Protein 2HS1 (pdb70)

B-factor: mean 12.68, std 9.58, range [3.21, 94.52]

InterPro domains:
  IPR000071 Immunodeficiency lentiviral matrix, N-terminal [PF00540] (2-132)
  IPR000071 Immunodeficiency lentiviral matrix, N-terminal [PR00234] (4-20)
  IPR000071 Immunodeficiency lentiviral matrix, N-terminal [PR00234] (22-40)
  IPR000071 Immunodeficiency lentiviral matrix, N-terminal [PR00234] (42-57)
  IPR000071 Immunodeficiency lentiviral matrix, N-terminal [PR00234] (70-89)
  IPR000071 Immunodeficiency lentiviral matrix, N-terminal [PR00234] (89-102)
  IPR000477 Reverse transcriptase domain [PF00078] (662-833)
  IPR000477 Reverse transcriptase domain [PS50878] (643-833)
  IPR001037 Integrase, C-terminal, retroviral [PF00552] (1384-1427)
  IPR001037 Integrase, C-terminal, retroviral [PS51027] (1382-1429)
  IPR001584 Integrase, catalytic core [PF00665] (1216-1304)
  IPR001584 Integrase, catalytic core [PS50994] (1213-1363)
  IPR001878 Zinc finger, CCHC-type [PF00098] (391-406)
  IPR001878 Zinc finger, CCHC-type [PF00098] (412-428)
  IPR001878 Zinc finger, CCHC-type [PS50158] (391-406)
  IPR001878 Zinc finger, CCHC-type [PS50158] (413-428)
  IPR001878 Zinc finger, CCHC-type [SM00343] (391-407)
  IPR001878 Zinc finger, CCHC-type [SM00343] (412-428)
  IPR001969 Aspartic peptidase, active site [PS00141] (522-533)
  IPR001995 Peptidase A2A, retrovirus, catalytic [PS50175] (520-589)

Foldseek 3Di:
DDDDPPDFQKWWKAFPNDIDIAGADAVDQAWEDADDPPQDAFDWDWDADPPGIWIWGKDFQTWMQTNNATDTTIYIHTPDPTGYDYDVGCVVRPDDDDD/DDDDVPDFQKWWKAFPRDIDIAGADAVAQAWEAEDDDDDDDWDWDWDADDPGIWIWTKDFQTWMQTNNRTFTTIYIYTPDPGGYDYPVGCVRRPDDDDD

Sequence (198 aa):
PQITLWKRPLVTTIIKKIGGGGQLKEALLLLDDTGADDDTTIIIEEMSLPGRWWKPPKMIIGGGGIIGGGGFIKVRQYDQIIIEIAGHKAIGTVLVGPTPVNIIGRNLLTQIGATLLNFPQITLWKRPLVTIKIGGGGQLKEAALLLLDDTGADDDTIIIIEEMSLPGRWKPKMIIGGGGIIGGGGFFIIKKVRQYDQIIIIEIAGHKAIGTVLVGPTPVNIIGRNLLTQIGATLNNF

GO terms:
  GO:0003964 RNA-directed DNA polymerase activity (F, IDA)
  GO:0034061 DNA polymerase activity (F, EXP)

Nearest PDB structures (foldseek):
  4he9-assembly1_B  TM=9.701E-01  e=5.086E-17  Human immunodeficiency virus type 1 (BRU ISOLATE)
  3lzu-assembly1_A  TM=9.761E-01  e=1.782E-16  Human immunodeficiency virus 1
  6opv-assembly1_A  TM=9.639E-01  e=1.882E-16  Human immunodeficiency virus 1
  2p3c-assembly1_B  TM=9.759E-01  e=4.264E-16  Human immunodeficiency virus 1
  6opx-assembly1_A  TM=9.625E-01  e=3.074E-16  Human immunodeficiency virus 1

Radius of gyration: 16.99 Å; Cα contacts (8 Å, |Δi|>4): 616; chains: 2; bounding box: 34×32×52 Å

Structure (mmCIF, N/CA/C/O backbone):
data_2HS1
#
_entry.id   2HS1
#
_cell.length_a   28.700
_cell.length_b   65.923
_cell.length_c   92.534
_cell.angle_alpha   90.00
_cell.angle_beta   90.00
_cell.angle_gamma   90.00
#
_symmetry.space_group_name_H-M   'P 21 21 21'
#
loop_
_entity.id
_entity.type
_entity.pdbx_description
1 polymer 'HIV-1 Protease'
2 non-polymer 'CHLORIDE ION'
3 non-polymer (3R,3AS,6AR)-HEXAHYDROFURO[2,3-B]FURAN-3-YL(1S,2R)-3-[[(4-AMINOPHENYL)SULFONYL](ISOBUTYL)AMINO]-1-BENZYL-2-HYDROXYPROPYLCARBAMATE
4 non-polymer 'DIMETHYL SULFOXIDE'
5 water water
#
loop_
_atom_site.group_PDB
_atom_site.id
_atom_site.type_symbol
_atom_site.label_atom_id
_atom_site.label_alt_id
_atom_site.label_comp_id
_atom_site.label_asym_id
_atom_site.label_entity_id
_atom_site.label_seq_id
_atom_site.pdbx_PDB_ins_code
_atom_site.Cartn_x
_atom_site.Cartn_y
_atom_site.Cartn_z
_atom_site.occupancy
_atom_site.B_iso_or_equiv
_atom_site.auth_seq_id
_atom_site.auth_comp_id
_atom_site.auth_asym_id
_atom_site.auth_atom_id
_atom_site.pdbx_PDB_model_num
ATOM 1 N N . PRO A 1 1 ? -6.128 -13.790 40.850 1.00 14.86 1 PRO A N 1
ATOM 2 C CA . PRO A 1 1 ? -6.581 -13.670 39.483 1.00 11.89 1 PRO A CA 1
ATOM 3 C C . PRO A 1 1 ? -5.401 -13.397 38.566 1.00 8.46 1 PRO A C 1
ATOM 4 O O . PRO A 1 1 ? -4.288 -13.129 39.034 1.00 11.54 1 PRO A O 1
ATOM 8 N N . GLN A 1 2 ? -5.666 -13.474 37.281 1.00 7.74 2 GLN A N 1
ATOM 9 C CA . GLN A 1 2 ? -4.747 -13.088 36.205 1.00 6.52 2 GLN A CA 1
ATOM 10 C C . GLN A 1 2 ? -5.483 -11.994 35.443 1.00 6.94 2 GLN A C 1
ATOM 11 O O . GLN A 1 2 ? -6.428 -12.290 34.700 1.00 10.47 2 GLN A O 1
ATOM 17 N N . ILE A 1 3 ? -5.073 -10.759 35.629 1.00 6.67 3 ILE A N 1
ATOM 18 C CA . ILE A 1 3 ? -5.809 -9.558 35.210 1.00 7.31 3 ILE A CA 1
ATOM 19 C C . ILE A 1 3 ? -5.188 -8.992 33.934 1.00 6.44 3 ILE A C 1
ATOM 20 O O . ILE A 1 3 ? -4.019 -8.583 33.970 1.00 6.79 3 ILE A O 1
ATOM 25 N N . THR A 1 4 ? -5.961 -8.964 32.836 1.00 6.37 4 THR A N 1
ATOM 26 C CA . THR A 1 4 ? -5.539 -8.267 31.644 1.00 5.67 4 THR A CA 1
ATOM 27 C C . THR A 1 4 ? -5.746 -6.759 31.813 1.00 5.10 4 THR A C 1
ATOM 28 O O . THR A 1 4 ? -6.330 -6.321 32.798 1.00 6.69 4 THR A O 1
ATOM 32 N N . LEU A 1 5 ? -5.232 -6.002 30.866 1.00 4.81 5 LEU A N 1
ATOM 33 C CA . LEU A 1 5 ? -5.063 -4.562 31.040 1.00 4.48 5 LEU A CA 1
ATOM 34 C C . LEU A 1 5 ? -5.794 -3.730 29.996 1.00 4.57 5 LEU A C 1
ATOM 35 O O . LEU A 1 5 ? -5.492 -2.562 29.770 1.00 5.25 5 LEU A O 1
ATOM 40 N N . TRP A 1 6 ? -6.855 -4.333 29.405 1.00 4.93 6 TRP A N 1
ATOM 41 C CA . TRP A 1 6 ? -7.644 -3.609 28.402 1.00 5.41 6 TRP A CA 1
ATOM 42 C C . TRP A 1 6 ? -8.435 -2.459 29.028 1.00 5.71 6 TRP A C 1
ATOM 43 O O . TRP A 1 6 ? -8.692 -1.472 28.334 1.00 9.16 6 TRP A O 1
ATOM 54 N N . LYS A 1 7 ? -8.775 -2.587 30.298 1.00 4.98 7 LYS A N 1
ATOM 55 C CA . LYS A 1 7 ? -9.377 -1.527 31.094 1.00 4.91 7 LYS A CA 1
ATOM 56 C C . LYS A 1 7 ? -8.488 -1.310 32.320 1.00 4.65 7 LYS A C 1
ATOM 57 O O . LYS A 1 7 ? -7.593 -2.112 32.623 1.00 5.11 7 LYS A O 1
ATOM 66 N N . ARG A 1 8 ? -8.741 -0.237 33.072 1.00 5.06 8 ARG A N 1
ATOM 67 C CA . ARG A 1 8 ? -7.965 0.002 34.270 1.00 4.81 8 ARG A CA 1
ATOM 68 C C . ARG A 1 8 ? -8.130 -1.150 35.244 1.00 4.46 8 ARG A C 1
ATOM 69 O O . ARG A 1 8 ? -9.259 -1.608 35.494 1.00 4.95 8 ARG A O 1
ATOM 82 N N . PRO A 1 9 ? -7.037 -1.597 35.890 1.00 4.44 9 PRO A N 1
ATOM 83 C CA . PRO A 1 9 ? -7.125 -2.710 36.869 1.00 4.63 9 PRO A CA 1
ATOM 84 C C . PRO A 1 9 ? -7.553 -2.215 38.244 1.00 4.53 9 PRO A C 1
ATOM 85 O O . PRO A 1 9 ? -6.783 -2.127 39.189 1.00 5.78 9 PRO A O 1
ATOM 89 N N . LEU A 1 10 ? -8.838 -1.876 38.328 1.00 5.36 10 LEU A N 1
ATOM 90 C CA . LEU A 1 10 ? -9.463 -1.442 39.558 1.00 5.00 10 LEU A CA 1
ATOM 91 C C . LEU A 1 10 ? -9.887 -2.657 40.379 1.00 5.49 10 LEU A C 1
ATOM 92 O O . LEU A 1 10 ? -10.393 -3.654 39.838 1.00 7.17 10 LEU A O 1
ATOM 97 N N . VAL A 1 11 ? -9.699 -2.579 41.685 1.00 5.34 11 VAL A N 1
ATOM 98 C CA . VAL A 1 11 ? -10.109 -3.639 42.583 1.00 5.86 11 VAL A CA 1
ATOM 99 C C . VAL A 1 11 ? -10.793 -3.006 43.803 1.00 5.80 11 VAL A C 1
ATOM 100 O O . VAL A 1 11 ? -10.611 -1.852 44.126 1.00 6.22 11 VAL A O 1
ATOM 104 N N A THR A 1 12 ? -11.609 -3.924 44.369 0.60 5.65 12 THR A N 1
ATOM 105 N N B THR A 1 12 ? -11.516 -3.737 44.666 0.40 5.89 12 THR A N 1
ATOM 106 C CA A THR A 1 12 ? -12.244 -3.581 45.631 0.60 5.48 12 THR A CA 1
ATOM 107 C CA B THR A 1 12 ? -12.033 -3.228 45.918 0.40 6.02 12 THR A CA 1
ATOM 108 C C A THR A 1 12 ? -11.219 -3.554 46.742 0.60 6.11 12 THR A C 1
ATOM 109 C C B THR A 1 12 ? -10.927 -2.916 46.918 0.40 6.36 12 THR A C 1
ATOM 110 O O A THR A 1 12 ? -10.419 -4.463 46.895 0.60 7.31 12 THR A O 1
ATOM 111 O O B THR A 1 12 ? -9.882 -3.574 46.995 0.40 6.68 12 THR A O 1
ATOM 118 N N A ILE A 1 13 ? -11.263 -2.499 47.531 0.60 6.54 13 ILE A N 1
ATOM 119 N N B ILE A 1 13 ? -11.156 -1.878 47.704 0.40 6.42 13 ILE A N 1
ATOM 120 C CA A ILE A 1 13 ? -10.445 -2.405 48.740 0.60 7.27 13 ILE A CA 1
ATOM 121 C CA B ILE A 1 13 ? -10.407 -1.618 48.929 0.40 6.14 13 ILE A CA 1
ATOM 122 C C A ILE A 1 13 ? -11.378 -2.112 49.890 0.60 6.70 13 ILE A C 1
ATOM 123 C C B ILE A 1 13 ? -11.377 -1.326 50.077 0.40 6.73 13 ILE A C 1
ATOM 124 O O A ILE A 1 13 ? -12.486 -1.551 49.734 0.60 7.46 13 ILE A O 1
ATOM 125 O O B ILE A 1 13 ? -12.380 -0.648 49.947 0.40 9.26 13 ILE A O 1
ATOM 134 N N A LYS A 1 14 ? -10.920 -2.479 51.094 0.60 6.70 14 LYS A N 1
ATOM 135 N N B LYS A 1 14 ? -11.042 -1.894 51.222 0.40 6.84 14 LYS A N 1
ATOM 136 C CA A LYS A 1 14 ? -11.672 -2.139 52.296 0.60 8.03 14 LYS A CA 1
ATOM 137 C CA B LYS A 1 14 ? -11.871 -1.840 52.386 0.40 8.35 14 LYS A CA 1
ATOM 138 C C A LYS A 1 14 ? -10.783 -1.567 53.374 0.60 7.68 14 LYS A C 1
ATOM 139 C C B LYS A 1 14 ? -10.830 -1.589 53.478 0.40 8.70 14 LYS A C 1
ATOM 140 O O A LYS A 1 14 ? -9.720 -2.109 53.720 0.60 8.55 14 LYS A O 1
ATOM 141 O O B LYS A 1 14 ? -9.887 -2.313 53.713 0.40 8.08 14 LYS A O 1
ATOM 152 N N . ILE A 1 15 ? -11.141 -0.419 54.009 1.00 8.65 15 ILE A N 1
ATOM 153 C CA . ILE A 1 15 ? -10.394 0.149 55.152 1.00 9.43 15 ILE A CA 1
ATOM 154 C C A ILE A 1 15 ? -11.385 0.520 56.213 0.60 10.29 15 ILE A C 1
ATOM 155 C C B ILE A 1 15 ? -11.427 0.576 56.199 0.40 11.11 15 ILE A C 1
ATOM 156 O O A ILE A 1 15 ? -12.295 1.360 56.014 0.60 11.73 15 ILE A O 1
ATOM 157 O O B ILE A 1 15 ? -12.361 1.327 55.806 0.40 10.84 15 ILE A O 1
ATOM 162 N N A GLY A 1 16 ? -11.176 -0.167 57.356 0.60 11.25 16 GLY A N 1
ATOM 163 N N B GLY A 1 16 ? -11.444 0.220 57.487 0.40 11.37 16 GLY A N 1
ATOM 164 C CA A GLY A 1 16 ? -12.197 0.057 58.369 0.60 11.77 16 GLY A CA 1
ATOM 165 C CA B GLY A 1 16 ? -12.305 0.710 58.554 0.40 13.01 16 GLY A CA 1
ATOM 166 C C A GLY A 1 16 ? -13.513 -0.418 57.802 0.60 11.28 16 GLY A C 1
ATOM 167 C C B GLY A 1 16 ? -13.806 0.781 58.319 0.40 11.17 16 GLY A C 1
ATOM 168 O O A GLY A 1 16 ? -13.616 -1.542 57.252 0.60 12.78 16 GLY A O 1
ATOM 169 O O B GLY A 1 16 ? -14.439 1.770 58.738 0.40 13.37 16 GLY A O 1
ATOM 170 N N A GLY A 1 17 ? -14.544 0.365 57.935 0.60 12.46 17 GLY A N 1
ATOM 171 N N B GLY A 1 17 ? -14.312 -0.227 57.676 0.40 10.48 17 GLY A N 1
ATOM 172 C CA A GLY A 1 17 ? -15.865 0.028 57.425 0.60 13.16 17 GLY A CA 1
ATOM 173 C CA B GLY A 1 17 ? -15.685 -0.390 57.270 0.40 13.47 17 GLY A CA 1
ATOM 174 C C A GLY A 1 17 ? -16.164 0.669 56.090 0.60 12.28 17 GLY A C 1
ATOM 175 C C B GLY A 1 17 ? -15.984 0.255 55.927 0.40 13.80 17 GLY A C 1
ATOM 176 O O A GLY A 1 17 ? -17.307 0.766 55.689 0.60 14.90 17 GLY A O 1
ATOM 177 O O B GLY A 1 17 ? -17.097 0.014 55.485 0.40 15.31 17 GLY A O 1
ATOM 178 N N A GLN A 1 18 ? -15.142 1.116 55.367 0.60 9.22 18 GLN A N 1
ATOM 179 N N B GLN A 1 18 ? -15.098 1.038 55.340 0.40 10.74 18 GLN A N 1
ATOM 180 C CA . GLN A 1 18 ? -15.356 1.762 54.115 1.00 10.10 18 GLN A CA 1
ATOM 181 C C . GLN A 1 18 ? -14.958 0.897 52.937 1.00 9.82 18 GLN A C 1
ATOM 182 O O . GLN A 1 18 ? -13.772 0.520 52.841 1.00 11.22 18 GLN A O 1
ATOM 188 N N . LEU A 1 19 ? -15.833 0.565 52.042 1.00 11.18 19 LEU A N 1
ATOM 189 C CA . LEU A 1 19 ? -15.526 -0.106 50.798 1.00 9.87 19 LEU A CA 1
ATOM 190 C C . LEU A 1 19 ? -15.328 0.911 49.727 1.00 9.90 19 LEU A C 1
ATOM 191 O O . LEU A 1 19 ? -16.108 1.800 49.545 1.00 15.80 19 LEU A O 1
ATOM 196 N N . LYS A 1 20 ? -14.180 0.863 49.057 1.00 8.83 20 LYS A N 1
ATOM 197 C CA . LYS A 1 20 ? -13.760 1.772 47.995 1.00 9.82 20 LYS A CA 1
ATOM 198 C C . LYS A 1 20 ? -13.224 0.934 46.864 1.00 7.17 20 LYS A C 1
ATOM 199 O O . LYS A 1 20 ? -13.267 -0.307 46.893 1.00 7.18 20 LYS A O 1
ATOM 209 N N . GLU A 1 21 ? -12.682 1.620 45.840 1.00 6.79 21 GLU A N 1
ATOM 210 C CA . GLU A 1 21 ? -11.957 0.899 44.810 1.00 6.65 21 GLU A CA 1
ATOM 211 C C . GLU A 1 21 ? -10.686 1.701 44.506 1.00 6.40 21 GLU A C 1
ATOM 212 O O . GLU A 1 21 ? -10.595 2.895 44.780 1.00 8.63 21 GLU A O 1
ATOM 218 N N . ALA A 1 22 ? -9.699 1.000 43.967 1.00 5.88 22 ALA A N 1
ATOM 219 C CA . ALA A 1 22 ? -8.414 1.603 43.685 1.00 5.66 22 ALA A CA 1
ATOM 220 C C . ALA A 1 22 ? -7.754 0.864 42.542 1.00 5.86 22 ALA A C 1
ATOM 221 O O . ALA A 1 22 ? -8.014 -0.316 42.283 1.00 6.72 22 ALA A O 1
ATOM 223 N N . LEU A 1 23 ? -6.843 1.575 41.894 1.00 6.31 23 LEU A N 1
ATOM 224 C CA A LEU A 1 23 ? -6.176 1.265 40.670 0.60 5.33 23 LEU A CA 1
ATOM 225 C CA B LEU A 1 23 ? -6.010 0.854 40.827 0.40 5.53 23 LEU A CA 1
ATOM 226 C C A LEU A 1 23 ? -4.885 0.569 41.080 0.60 4.82 23 LEU A C 1
ATOM 227 C C B LEU A 1 23 ? -4.845 0.021 41.329 0.40 5.47 23 LEU A C 1
ATOM 228 O O A LEU A 1 23 ? -4.044 1.176 41.787 0.60 5.36 23 LEU A O 1
ATOM 229 O O B LEU A 1 23 ? -4.018 0.457 42.179 0.40 9.44 23 LEU A O 1
ATOM 238 N N A LEU A 1 24 ? -4.702 -0.654 40.656 0.60 4.55 24 LEU A N 1
ATOM 239 N N B LEU A 1 24 ? -4.590 -1.200 40.872 0.40 5.17 24 LEU A N 1
ATOM 240 C CA A LEU A 1 24 ? -3.435 -1.334 40.866 0.60 4.76 24 LEU A CA 1
ATOM 241 C CA B LEU A 1 24 ? -3.333 -1.889 41.113 0.40 5.49 24 LEU A CA 1
ATOM 242 C C A LEU A 1 24 ? -2.412 -0.712 39.912 0.60 4.93 24 LEU A C 1
ATOM 243 C C B LEU A 1 24 ? -2.270 -1.308 40.183 0.40 5.56 24 LEU A C 1
ATOM 244 O O A LEU A 1 24 ? -2.562 -0.796 38.717 0.60 5.96 24 LEU A O 1
ATOM 245 O O B LEU A 1 24 ? -2.295 -1.624 38.995 0.40 6.06 24 LEU A O 1
ATOM 254 N N A ASP A 1 25 ? -1.395 -0.092 40.497 0.60 4.87 25 ASP A N 1
ATOM 255 N N B ASP A 1 25 ? -1.398 -0.441 40.754 0.40 6.00 25 ASP A N 1
ATOM 256 C CA A ASP A 1 25 ? -0.497 0.812 39.772 0.60 5.42 25 ASP A CA 1
ATOM 257 C CA B ASP A 1 25 ? -0.550 0.424 39.974 0.40 6.25 25 ASP A CA 1
ATOM 258 C C A ASP A 1 25 ? 0.963 0.445 39.976 0.60 5.11 25 ASP A C 1
ATOM 259 C C B ASP A 1 25 ? 0.930 0.070 40.105 0.40 6.08 25 ASP A C 1
ATOM 260 O O A ASP A 1 25 ? 1.603 0.860 40.933 0.60 4.71 25 ASP A O 1
ATOM 261 O O B ASP A 1 25 ? 1.588 0.412 41.068 0.40 6.48 25 ASP A O 1
ATOM 270 N N A THR A 1 26 ? 1.498 -0.398 39.091 0.60 5.20 26 THR A N 1
ATOM 271 N N B THR A 1 26 ? 1.450 -0.603 39.075 0.40 6.67 26 THR A N 1
ATOM 272 C CA . THR A 1 26 ? 2.871 -0.897 39.176 1.00 5.09 26 THR A CA 1
ATOM 273 C C . THR A 1 26 ? 3.831 0.271 39.015 1.00 4.87 26 THR A C 1
ATOM 274 O O . THR A 1 26 ? 5.008 0.098 39.379 1.00 5.69 26 THR A O 1
ATOM 278 N N . GLY A 1 27 ? 3.385 1.387 38.462 1.00 5.18 27 GLY A N 1
ATOM 279 C CA . GLY A 1 27 ? 4.210 2.556 38.329 1.00 5.44 27 GLY A CA 1
ATOM 280 C C . GLY A 1 27 ? 4.213 3.474 39.530 1.00 5.43 27 GLY A C 1
ATOM 281 O O . GLY A 1 27 ? 4.865 4.534 39.478 1.00 7.46 27 GLY A O 1
ATOM 282 N N . ALA A 1 28 ? 3.508 3.117 40.597 1.00 5.17 28 ALA A N 1
ATOM 283 C CA . ALA A 1 28 ? 3.463 3.908 41.816 1.00 5.39 28 ALA A CA 1
ATOM 284 C C . ALA A 1 28 ? 4.308 3.231 42.883 1.00 4.74 28 ALA A C 1
ATOM 285 O O . ALA A 1 28 ? 4.067 2.068 43.208 1.00 5.44 28 ALA A O 1
ATOM 287 N N . ASP A 1 29 ? 5.266 3.950 43.455 1.00 5.07 29 ASP A N 1
ATOM 288 C CA . ASP A 1 29 ? 6.018 3.425 44.556 1.00 5.64 29 ASP A CA 1
ATOM 289 C C . ASP A 1 29 ? 5.126 3.239 45.786 1.00 6.45 29 ASP A C 1
ATOM 290 O O . ASP A 1 29 ? 5.317 2.308 46.558 1.00 8.83 29 ASP A O 1
ATOM 295 N N A ASP A 1 30 ? 4.160 4.141 46.014 0.60 7.30 30 ASP A N 1
ATOM 296 N N B ASP A 1 30 ? 4.225 4.208 45.939 0.40 6.12 30 ASP A N 1
ATOM 297 C CA A ASP A 1 30 ? 3.443 4.173 47.257 0.60 8.91 30 ASP A CA 1
ATOM 298 C CA B ASP A 1 30 ? 3.418 4.516 47.093 0.40 5.57 30 ASP A CA 1
ATOM 299 C C A ASP A 1 30 ? 1.932 4.192 47.023 0.60 6.67 30 ASP A C 1
ATOM 300 C C B ASP A 1 30 ? 1.926 4.367 46.742 0.40 4.36 30 ASP A C 1
ATOM 301 O O A ASP A 1 30 ? 1.568 4.618 45.966 0.60 11.20 30 ASP A O 1
ATOM 302 O O B ASP A 1 30 ? 1.481 4.505 45.625 0.40 8.12 30 ASP A O 1
ATOM 311 N N A THR A 1 31 ? 1.123 3.783 47.947 0.60 8.84 31 THR A N 1
ATOM 312 N N B THR A 1 31 ? 1.173 4.059 47.764 0.40 5.76 31 THR A N 1
ATOM 313 C CA A THR A 1 31 ? -0.354 3.847 47.877 0.60 6.04 31 THR A CA 1
ATOM 314 C CA B THR A 1 31 ? -0.252 3.890 47.822 0.40 5.60 31 THR A CA 1
ATOM 315 C C A THR A 1 31 ? -0.932 5.179 48.268 0.60 5.99 31 THR A C 1
ATOM 316 C C B THR A 1 31 ? -0.810 5.219 48.299 0.40 5.73 31 THR A C 1
ATOM 317 O O A THR A 1 31 ? -0.601 5.737 49.339 0.60 6.70 31 THR A O 1
ATOM 318 O O B THR A 1 31 ? -0.323 5.705 49.333 0.40 6.24 31 THR A O 1
ATOM 325 N N A ILE A 1 32 ? -1.849 5.745 47.452 0.60 5.95 32 ILE A N 1
ATOM 326 N N B ILE A 1 32 ? -1.768 5.732 47.547 0.40 6.17 32 ILE A N 1
ATOM 327 C CA A ILE A 1 32 ? -2.463 7.040 47.742 0.60 6.46 32 ILE A CA 1
ATOM 328 C CA B ILE A 1 32 ? -2.378 7.018 47.822 0.40 5.61 32 ILE A CA 1
ATOM 329 C C A ILE A 1 32 ? -3.952 6.941 47.513 0.60 6.25 32 ILE A C 1
ATOM 330 C C B ILE A 1 32 ? -3.840 6.990 47.400 0.40 5.93 32 ILE A C 1
ATOM 331 O O A ILE A 1 32 ? -4.421 6.482 46.486 0.60 7.17 32 ILE A O 1
ATOM 332 O O B ILE A 1 32 ? -4.172 6.615 46.261 0.40 4.93 32 ILE A O 1
ATOM 341 N N A ILE A 1 33 ? -4.725 7.435 48.493 0.60 6.50 33 ILE A N 1
ATOM 342 N N B ILE A 1 33 ? -4.709 7.402 48.325 0.40 5.52 33 ILE A N 1
ATOM 343 C CA . ILE A 1 33 ? -6.156 7.492 48.220 1.00 6.58 33 ILE A CA 1
ATOM 344 C C . ILE A 1 33 ? -6.612 8.919 48.545 1.00 5.94 33 ILE A C 1
ATOM 345 O O . ILE A 1 33 ? -5.872 9.724 49.113 1.00 6.29 33 ILE A O 1
ATOM 350 N N . GLU A 1 34 ? -7.856 9.219 48.170 1.00 6.56 34 GLU A N 1
ATOM 351 C CA . GLU A 1 34 ? -8.365 10.596 48.293 1.00 6.80 34 GLU A CA 1
ATOM 352 C C . GLU A 1 34 ? -8.883 10.948 49.679 1.00 7.16 34 GLU A C 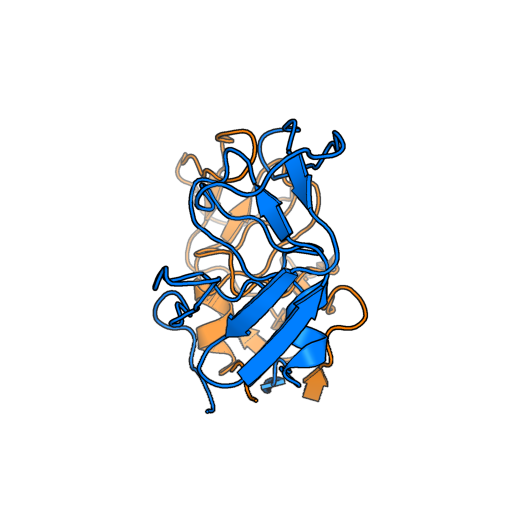1
ATOM 353 O O . GLU A 1 34 ? -8.782 12.086 50.127 1.00 7.78 34 GLU A O 1
ATOM 359 N N . GLU A 1 35 ? -9.337 9.885 50.375 1.00 9.87 35 GLU A N 1
ATOM 360 C CA . GLU A 1 35 ? -9.991 10.075 51.649 1.00 9.96 35 GLU A CA 1
ATOM 361 C C . GLU A 1 35 ? -10.024 8.763 52.427 1.00 9.44 35 GLU A C 1
ATOM 362 O O . GLU A 1 35 ? -10.092 7.679 51.860 1.00 10.94 35 GLU A O 1
ATOM 368 N N . MET A 1 36 ? -9.949 8.878 53.726 1.00 10.14 36 MET A N 1
ATOM 369 C CA . MET A 1 36 ? -10.120 7.759 54.644 1.00 11.71 36 MET A CA 1
ATOM 370 C C . MET A 1 36 ? -10.990 8.233 55.803 1.00 11.87 36 MET A C 1
ATOM 371 O O . MET A 1 36 ? -10.717 9.352 56.261 1.00 15.48 36 MET A O 1
ATOM 376 N N . SER A 1 37 ? -11.908 7.547 56.298 1.00 13.04 37 SER A N 1
ATOM 377 C CA . SER A 1 37 ? -12.811 8.007 57.351 1.00 17.71 37 SER A CA 1
ATOM 378 C C . SER A 1 37 ? -12.079 8.101 58.647 1.00 14.20 37 SER A C 1
ATOM 379 O O . SER A 1 37 ? -11.513 7.107 59.133 1.00 20.65 37 SER A O 1
ATOM 382 N N . LEU A 1 38 ? -12.177 9.239 59.290 1.00 14.21 38 LEU A N 1
ATOM 383 C CA . LEU A 1 38 ? -11.766 9.500 60.656 1.00 14.05 38 LEU A CA 1
ATOM 384 C C . LEU A 1 38 ? -10.426 8.859 60.993 1.00 14.04 38 LEU A C 1
ATOM 385 O O . LEU A 1 38 ? -10.290 8.080 61.902 1.00 18.33 38 LEU A O 1
ATOM 390 N N . PRO A 1 39 ? -9.366 9.243 60.254 1.00 13.85 39 PRO A N 1
ATOM 391 C CA . PRO A 1 39 ? -8.077 8.450 60.348 1.00 13.85 39 PRO A CA 1
ATOM 392 C C . PRO A 1 39 ? -7.144 9.085 61.346 1.00 13.47 39 PRO A C 1
ATOM 393 O O . PRO A 1 39 ? -6.085 8.501 61.496 1.00 17.01 39 PRO A O 1
ATOM 397 N N . GLY A 1 40 ? -7.400 10.130 62.075 1.00 13.73 40 GLY A N 1
ATOM 398 C CA . GLY A 1 40 ? -6.508 10.682 63.065 1.00 14.06 40 GLY A CA 1
ATOM 399 C C . GLY A 1 40 ? -5.431 11.525 62.426 1.00 14.23 40 GLY A C 1
ATOM 400 O O . GLY A 1 40 ? -5.508 12.052 61.313 1.00 14.90 40 GLY A O 1
ATOM 401 N N . ARG A 1 41 ? -4.355 11.699 63.213 1.00 22.28 41 ARG A N 1
ATOM 402 C CA . ARG A 1 41 ? -3.215 12.528 62.852 1.00 23.35 41 ARG A CA 1
ATOM 403 C C A ARG A 1 41 ? -2.287 11.896 61.767 0.67 13.26 41 ARG A C 1
ATOM 404 C C B ARG A 1 41 ? -2.497 11.668 61.813 0.33 18.85 41 ARG A C 1
ATOM 405 O O A ARG A 1 41 ? -1.994 10.681 61.903 0.67 17.12 41 ARG A O 1
ATOM 406 O O B ARG A 1 41 ? -2.887 10.586 61.412 0.33 26.29 41 ARG A O 1
ATOM 414 N N A TRP A 1 42 ? -1.828 12.668 60.883 0.67 11.24 42 TRP A N 1
ATOM 415 N N B TRP A 1 42 ? -1.368 12.079 61.386 0.33 13.65 42 TRP A N 1
ATOM 416 C CA A TRP A 1 42 ? -0.892 12.209 59.891 0.67 9.58 42 TRP A CA 1
ATOM 417 C CA B TRP A 1 42 ? -0.838 11.934 60.061 0.33 10.76 42 TRP A CA 1
ATOM 418 C C A TRP A 1 42 ? 0.472 12.800 60.124 0.67 10.05 42 TRP A C 1
ATOM 419 C C B TRP A 1 42 ? 0.378 12.842 60.011 0.33 10.15 42 TRP A C 1
ATOM 420 O O A TRP A 1 42 ? 0.623 13.724 60.937 0.67 11.29 42 TRP A O 1
ATOM 421 O O B TRP A 1 42 ? 0.393 13.920 60.624 0.33 14.47 42 TRP A O 1
ATOM 442 N N . LYS A 1 43 ? 1.377 12.383 59.311 1.00 10.73 43 LYS A N 1
ATOM 443 C CA . LYS A 1 43 ? 2.660 13.023 59.142 1.00 15.55 43 LYS A CA 1
ATOM 444 C C . LYS A 1 43 ? 2.755 13.587 57.730 1.00 12.66 43 LYS A C 1
ATOM 445 O O . LYS A 1 43 ? 2.362 12.894 56.768 1.00 11.55 43 LYS A O 1
ATOM 451 N N A PRO A 1 44 ? 3.253 14.779 57.553 0.67 15.32 44 PRO A N 1
ATOM 452 N N B PRO A 1 44 ? 3.282 14.783 57.521 0.33 15.23 44 PRO A N 1
ATOM 453 C CA A PRO A 1 44 ? 3.341 15.308 56.187 0.67 13.21 44 PRO A CA 1
ATOM 454 C CA B PRO A 1 44 ? 3.377 15.346 56.166 0.33 14.14 44 PRO A CA 1
ATOM 455 C C A PRO A 1 44 ? 4.384 14.550 55.399 0.67 11.59 44 PRO A C 1
ATOM 456 C C B PRO A 1 44 ? 4.517 14.776 55.331 0.33 13.01 44 PRO A C 1
ATOM 457 O O A PRO A 1 44 ? 5.386 14.082 55.911 0.67 12.21 44 PRO A O 1
ATOM 458 O O B PRO A 1 44 ? 5.672 14.620 55.733 0.33 14.45 44 PRO A O 1
ATOM 465 N N . LYS A 1 45 ? 4.141 14.468 54.073 1.00 10.90 45 LYS A N 1
ATOM 466 C CA . LYS A 1 45 ? 5.041 13.863 53.114 1.00 11.31 45 LYS A CA 1
ATOM 467 C C . LYS A 1 45 ? 4.835 14.565 51.776 1.00 10.23 45 LYS A C 1
ATOM 468 O O . LYS A 1 45 ? 3.744 15.032 51.479 1.00 11.76 45 LYS A O 1
ATOM 474 N N . MET A 1 46 ? 5.919 14.564 50.977 1.00 10.44 46 MET A N 1
ATOM 475 C CA . MET A 1 46 ? 5.850 15.062 49.607 1.00 9.58 46 MET A CA 1
ATOM 476 C C . MET A 1 46 ? 5.992 13.883 48.659 1.00 10.18 46 MET A C 1
ATOM 477 O O . MET A 1 46 ? 6.821 12.986 48.874 1.00 13.58 46 MET A O 1
ATOM 482 N N A ILE A 1 47 ? 5.187 13.956 47.600 0.60 8.96 47 ILE A N 1
ATOM 483 N N B ILE A 1 47 ? 5.198 13.787 47.579 0.40 9.75 47 ILE A N 1
ATOM 484 C CA A ILE A 1 47 ? 5.511 13.021 46.563 0.60 10.27 47 ILE A CA 1
ATOM 485 C CA B ILE A 1 47 ? 5.263 12.819 46.490 0.40 8.94 47 ILE A CA 1
ATOM 486 C C A ILE A 1 47 ? 5.343 13.714 45.196 0.60 8.32 47 ILE A C 1
ATOM 487 C C B ILE A 1 47 ? 5.130 13.531 45.124 0.40 8.42 47 ILE A C 1
ATOM 488 O O A ILE A 1 47 ? 4.770 14.772 45.078 0.60 12.77 47 ILE A O 1
ATOM 489 O O B ILE A 1 47 ? 4.616 14.619 45.030 0.40 9.30 47 ILE A O 1
ATOM 498 N N A GLY A 1 48 ? 5.938 13.079 44.234 0.60 8.51 48 GLY A N 1
ATOM 499 N N B GLY A 1 48 ? 5.613 12.975 44.034 0.40 8.42 48 GLY A N 1
ATOM 500 C CA A GLY A 1 48 ? 6.002 13.512 42.877 0.60 9.39 48 GLY A CA 1
ATOM 501 C CA B GLY A 1 48 ? 5.474 13.705 42.773 0.40 9.86 48 GLY A CA 1
ATOM 502 C C A GLY A 1 48 ? 4.992 12.737 42.055 0.60 9.20 48 GLY A C 1
ATOM 503 C C B GLY A 1 48 ? 5.575 12.724 41.613 0.40 8.13 48 GLY A C 1
ATOM 504 O O A GLY A 1 48 ? 4.475 11.680 42.342 0.60 21.82 48 GLY A O 1
ATOM 505 O O B GLY A 1 48 ? 5.790 11.543 41.727 0.40 7.75 48 GLY A O 1
ATOM 506 N N A GLY A 1 49 ? 4.619 13.364 40.947 0.60 9.04 49 GLY A N 1
ATOM 507 N N B GLY A 1 49 ? 5.395 13.231 40.397 0.40 8.10 49 GLY A N 1
ATOM 508 C CA A GLY A 1 49 ? 3.932 12.756 39.869 0.60 7.85 49 GLY A CA 1
ATOM 509 C CA B GLY A 1 49 ? 5.355 12.459 39.182 0.40 8.62 49 GLY A CA 1
ATOM 510 C C A GLY A 1 49 ? 4.358 13.391 38.549 0.60 8.21 49 GLY A C 1
ATOM 511 C C B GLY A 1 49 ? 5.118 13.343 38.013 0.40 7.83 49 GLY A C 1
ATOM 512 O O A GLY A 1 49 ? 5.269 14.189 38.471 0.60 9.86 49 GLY A O 1
ATOM 513 O O B GLY A 1 49 ? 5.651 14.466 37.902 0.40 9.05 49 GLY A O 1
ATOM 514 N N A ILE A 1 50 ? 3.578 13.117 37.505 0.60 8.04 50 ILE A N 1
ATOM 515 N N B ILE A 1 50 ? 4.271 12.918 37.112 0.40 7.54 50 ILE A N 1
ATOM 516 C CA A ILE A 1 50 ? 3.944 13.672 36.183 0.60 11.72 50 ILE A CA 1
ATOM 517 C CA B ILE A 1 50 ? 3.895 13.799 36.017 0.40 7.95 50 ILE A CA 1
ATOM 518 C C A ILE A 1 50 ? 3.846 15.179 36.224 0.60 9.32 50 ILE A C 1
ATOM 519 C C B ILE A 1 50 ? 3.140 15.013 36.537 0.40 7.13 50 ILE A C 1
ATOM 520 O O A ILE A 1 50 ? 4.648 15.786 35.498 0.60 15.10 50 ILE A O 1
ATOM 521 O O B ILE A 1 50 ? 2.185 14.907 37.326 0.40 9.75 50 ILE A O 1
ATOM 530 N N A GLY A 1 51 ? 2.943 15.795 36.961 0.60 8.42 51 GLY A N 1
ATOM 531 N N B GLY A 1 51 ? 3.586 16.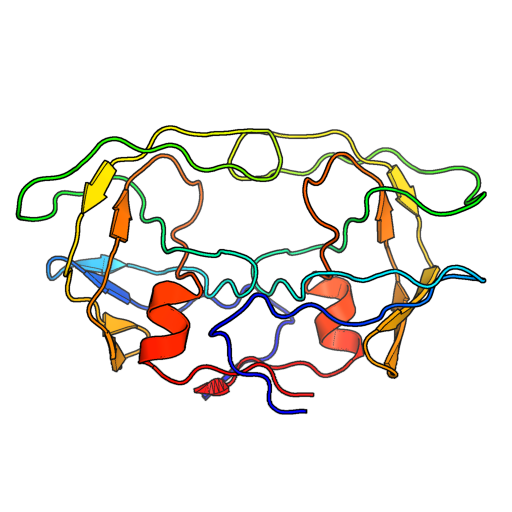169 36.100 0.40 7.37 51 GLY A N 1
ATOM 532 C CA A GLY A 1 51 ? 2.695 17.226 36.832 0.60 9.08 51 GLY A CA 1
ATOM 533 C CA B GLY A 1 51 ? 3.006 17.449 36.454 0.40 9.38 51 GLY A CA 1
ATOM 534 C C A GLY A 1 51 ? 3.414 18.095 37.790 0.60 8.57 51 GLY A C 1
ATOM 535 C C B GLY A 1 51 ? 3.593 18.134 37.654 0.40 10.63 51 GLY A C 1
ATOM 536 O O A GLY A 1 51 ? 3.309 19.323 37.765 0.60 10.46 51 GLY A O 1
ATOM 537 O O B GLY A 1 51 ? 3.432 19.345 37.795 0.40 17.12 51 GLY A O 1
ATOM 538 N N A GLY A 1 52 ? 4.168 17.522 38.700 0.60 8.96 52 GLY A N 1
ATOM 539 N N B GLY A 1 52 ? 4.264 17.416 38.554 0.40 10.54 52 GLY A N 1
ATOM 540 C CA A GLY A 1 52 ? 4.774 18.255 39.787 0.60 10.75 52 GLY A CA 1
ATOM 541 C CA B GLY A 1 52 ? 4.917 18.023 39.691 0.40 7.99 52 GLY A CA 1
ATOM 542 C C A GLY A 1 52 ? 4.566 17.485 41.084 0.60 8.07 52 GLY A C 1
ATOM 543 C C B GLY A 1 52 ? 4.714 17.279 41.008 0.40 8.21 52 GLY A C 1
ATOM 544 O O A GLY A 1 52 ? 4.303 16.300 41.060 0.60 10.29 52 GLY A O 1
ATOM 545 O O B GLY A 1 52 ? 4.614 16.059 40.959 0.40 9.37 52 GLY A O 1
ATOM 546 N N A PHE A 1 53 ? 4.686 18.186 42.192 0.60 8.13 53 PHE A N 1
ATOM 547 N N B PHE A 1 53 ? 4.685 18.028 42.104 0.40 6.99 53 PHE A N 1
ATOM 548 C CA . PHE A 1 53 ? 4.768 17.557 43.467 1.00 7.65 53 PHE A CA 1
ATOM 549 C C . PHE A 1 53 ? 3.633 18.003 44.332 1.00 8.46 53 PHE A C 1
ATOM 550 O O . PHE A 1 53 ? 3.143 19.136 44.201 1.00 10.42 53 PHE A O 1
ATOM 558 N N . ILE A 1 54 ? 3.134 17.085 45.171 1.00 8.43 54 ILE A N 1
ATOM 559 C CA . ILE A 1 54 ? 1.963 17.307 46.025 1.00 8.56 54 ILE A CA 1
ATOM 560 C C . ILE A 1 54 ? 2.327 16.946 47.457 1.00 8.13 54 ILE A C 1
ATOM 561 O O . ILE A 1 54 ? 3.078 16.050 47.743 1.00 8.52 54 ILE A O 1
ATOM 566 N N . LYS A 1 55 ? 1.665 17.702 48.348 1.00 10.08 55 LYS A N 1
ATOM 567 C CA . LYS A 1 55 ? 1.658 17.408 49.750 1.00 9.84 55 LYS A CA 1
ATOM 568 C C . LYS A 1 55 ? 0.605 16.343 50.065 1.00 9.46 55 LYS A C 1
ATOM 569 O O . LYS A 1 55 ? -0.532 16.414 49.575 1.00 11.78 55 LYS A O 1
ATOM 575 N N . VAL A 1 56 ? 1.019 15.350 50.837 1.00 8.52 56 VAL A N 1
ATOM 576 C CA . VAL A 1 56 ? 0.117 14.266 51.189 1.00 7.65 56 VAL A CA 1
ATOM 577 C C . VAL A 1 56 ? 0.213 14.014 52.707 1.00 8.08 56 VAL A C 1
ATOM 578 O O . VAL A 1 56 ? 1.089 14.536 53.391 1.00 9.69 56 VAL A O 1
ATOM 582 N N . ARG A 1 57 ? -0.734 13.224 53.170 1.00 8.16 57 ARG A N 1
ATOM 583 C CA . ARG A 1 57 ? -0.925 12.886 54.584 1.00 7.72 57 ARG A CA 1
ATOM 584 C C . ARG A 1 57 ? -0.546 11.449 54.758 1.00 7.40 57 ARG A C 1
ATOM 585 O O . ARG A 1 57 ? -1.239 10.564 54.236 1.00 7.95 57 ARG A O 1
ATOM 593 N N . GLN A 1 58 ? 0.523 11.170 55.498 1.00 7.81 58 GLN A N 1
ATOM 594 C CA . GLN A 1 58 ? 0.993 9.813 55.689 1.00 7.93 58 GLN A CA 1
ATOM 595 C C . GLN A 1 58 ? 0.430 9.145 56.937 1.00 7.77 58 GLN A C 1
ATOM 596 O O . GLN A 1 58 ? 0.568 9.695 58.018 1.00 8.42 58 GLN A O 1
ATOM 602 N N . TYR A 1 59 ? -0.182 7.990 56.741 1.00 7.96 59 TYR A N 1
ATOM 603 C CA . TYR A 1 59 ? -0.701 7.135 57.819 1.00 8.48 59 TYR A CA 1
ATOM 604 C C . TYR A 1 59 ? 0.004 5.800 57.756 1.00 8.54 59 TYR A C 1
ATOM 605 O O . TYR A 1 59 ? 0.026 5.137 56.701 1.00 10.82 59 TYR A O 1
ATOM 614 N N . ASP A 1 60 ? 0.526 5.311 58.851 1.00 9.26 60 ASP A N 1
ATOM 615 C CA . ASP A 1 60 ? 1.223 4.052 58.918 1.00 9.14 60 ASP A CA 1
ATOM 616 C C . ASP A 1 60 ? 0.286 2.983 59.573 1.00 8.12 60 ASP A C 1
ATOM 617 O O . ASP A 1 60 ? -0.675 3.297 60.268 1.00 9.03 60 ASP A O 1
ATOM 622 N N . GLN A 1 61 ? 0.656 1.750 59.324 1.00 8.01 61 GLN A N 1
ATOM 623 C CA . GLN A 1 61 ? 0.010 0.591 59.936 1.00 7.65 61 GLN A CA 1
ATOM 624 C C . GLN A 1 61 ? -1.482 0.511 59.657 1.00 7.56 61 GLN A C 1
ATOM 625 O O . GLN A 1 61 ? -2.255 0.139 60.528 1.00 9.51 61 GLN A O 1
ATOM 631 N N . ILE A 1 62 ? -1.853 0.846 58.449 1.00 7.01 62 ILE A N 1
ATOM 632 C CA . ILE A 1 62 ? -3.255 0.739 58.043 1.00 7.01 62 ILE A CA 1
ATOM 633 C C . ILE A 1 62 ? -3.542 -0.672 57.592 1.00 7.00 62 ILE A C 1
ATOM 634 O O . ILE A 1 62 ? -2.842 -1.237 56.754 1.00 8.14 62 ILE A O 1
ATOM 639 N N . ILE A 1 63 ? -4.616 -1.249 58.141 1.00 7.90 63 ILE A N 1
ATOM 640 C CA . ILE A 1 63 ? -5.088 -2.560 57.709 1.00 8.93 63 ILE A CA 1
ATOM 641 C 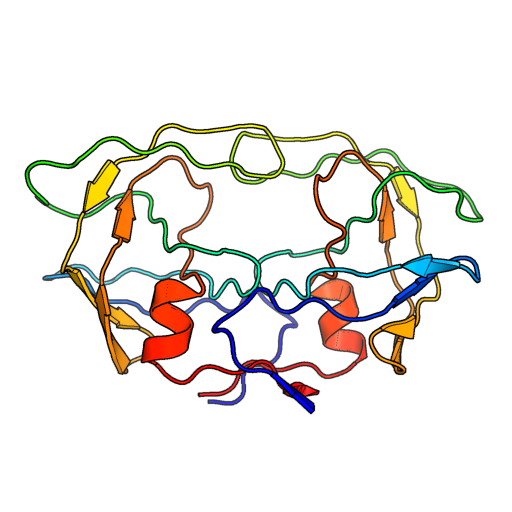C . ILE A 1 63 ? -6.052 -2.341 56.554 1.00 8.83 63 ILE A C 1
ATOM 642 O O . ILE A 1 63 ? -7.045 -1.638 56.635 1.00 10.02 63 ILE A O 1
ATOM 647 N N . ILE A 1 64 ? -5.692 -2.931 55.438 1.00 8.59 64 ILE A N 1
ATOM 648 C CA . ILE A 1 64 ? -6.424 -2.703 54.162 1.00 9.17 64 ILE A CA 1
ATOM 649 C C . ILE A 1 64 ? -6.592 -4.008 53.460 1.00 9.92 64 ILE A C 1
ATOM 650 O O . ILE A 1 64 ? -5.652 -4.776 53.298 1.00 13.80 64 ILE A O 1
ATOM 655 N N . GLU A 1 65 ? -7.815 -4.310 53.031 1.00 8.76 65 GLU A N 1
ATOM 656 C CA . GLU A 1 65 ? -8.112 -5.468 52.224 1.00 8.76 65 GLU A CA 1
ATOM 657 C C . GLU A 1 65 ? -8.114 -5.028 50.785 1.00 8.18 65 GLU A C 1
ATOM 658 O O . GLU A 1 65 ? -8.793 -4.070 50.423 1.00 10.25 65 GLU A O 1
ATOM 664 N N . ILE A 1 66 ? -7.335 -5.702 49.935 1.00 8.68 66 ILE A N 1
ATOM 665 C CA . ILE A 1 66 ? -7.152 -5.370 48.539 1.00 8.56 66 ILE A CA 1
ATOM 666 C C . ILE A 1 66 ? -7.537 -6.587 47.710 1.00 8.97 66 ILE A C 1
ATOM 667 O O . ILE A 1 66 ? -6.842 -7.610 47.805 1.00 10.07 66 ILE A O 1
ATOM 672 N N . ALA A 1 67 ? -8.631 -6.470 46.965 1.00 9.54 67 ALA A N 1
ATOM 673 C CA . ALA A 1 67 ? -9.095 -7.608 46.173 1.00 11.91 67 ALA A CA 1
ATOM 674 C C . ALA A 1 67 ? -9.181 -8.884 47.028 1.00 14.49 67 ALA A C 1
ATOM 675 O O . ALA A 1 67 ? -8.838 -10.015 46.613 1.00 20.73 67 ALA A O 1
ATOM 677 N N . GLY A 1 68 ? -9.639 -8.703 48.266 1.00 16.50 68 GLY A N 1
ATOM 678 C CA . GLY A 1 68 ? -9.767 -9.913 49.107 1.00 20.60 68 GLY A CA 1
ATOM 679 C C . GLY A 1 68 ? -8.506 -10.382 49.834 1.00 16.76 68 GLY A C 1
ATOM 680 O O . GLY A 1 68 ? -8.515 -11.408 50.498 1.00 28.41 68 GLY A O 1
ATOM 681 N N . HIS A 1 69 ? -7.420 -9.672 49.723 1.00 13.52 69 HIS A N 1
ATOM 682 C CA . HIS A 1 69 ? -6.132 -10.047 50.319 1.00 13.14 69 HIS A CA 1
ATOM 683 C C . HIS A 1 69 ? -5.818 -8.997 51.398 1.00 13.39 69 HIS A C 1
ATOM 684 O O . HIS A 1 69 ? -5.842 -7.796 51.117 1.00 12.94 69 HIS A O 1
ATOM 691 N N . LYS A 1 70 ? -5.424 -9.440 52.559 1.00 16.28 70 LYS A N 1
ATOM 692 C CA . LYS A 1 70 ? -5.032 -8.492 53.608 1.00 16.36 70 LYS A CA 1
ATOM 693 C C . LYS A 1 70 ? -3.606 -7.964 53.468 1.00 15.72 70 LYS A C 1
ATOM 694 O O . LYS A 1 70 ? -2.634 -8.712 53.239 1.00 20.70 70 LYS A O 1
ATOM 700 N N . ALA A 1 71 ? -3.511 -6.674 53.686 1.00 10.84 71 ALA A N 1
ATOM 701 C CA . ALA A 1 71 ? -2.203 -6.010 53.736 1.00 10.68 71 ALA A CA 1
ATOM 702 C C . ALA A 1 71 ? -2.242 -5.085 54.936 1.00 9.08 71 ALA A C 1
ATOM 703 O O . ALA A 1 71 ? -3.292 -4.624 55.376 1.00 10.55 71 ALA A O 1
ATOM 705 N N . ILE A 1 72 ? -1.064 -4.772 55.443 1.00 8.77 72 ILE A N 1
ATOM 706 C CA . ILE A 1 72 ? -0.939 -3.797 56.530 1.00 8.38 72 ILE A CA 1
ATOM 707 C C . ILE A 1 72 ? 0.230 -2.907 56.184 1.00 8.19 72 ILE A C 1
ATOM 708 O O . ILE A 1 72 ? 1.384 -3.406 56.037 1.00 9.61 72 ILE A O 1
ATOM 713 N N . GLY A 1 73 ? 0.050 -1.628 56.041 1.00 7.76 73 GLY A N 1
ATOM 714 C CA . GLY A 1 73 ? 1.146 -0.768 55.687 1.00 8.33 73 GLY A CA 1
ATOM 715 C C . GLY A 1 73 ? 0.734 0.678 55.564 1.00 7.20 73 GLY A C 1
ATOM 716 O O . GLY A 1 73 ? -0.291 1.117 56.047 1.00 7.90 73 GLY A O 1
ATOM 717 N N . THR A 1 74 ? 1.606 1.442 54.891 1.00 7.80 74 THR A N 1
ATOM 718 C CA . THR A 1 74 ? 1.423 2.885 54.816 1.00 7.44 74 THR A CA 1
ATOM 719 C C . THR A 1 74 ? 0.460 3.243 53.690 1.00 6.76 74 THR A C 1
ATOM 720 O O . THR A 1 74 ? 0.612 2.786 52.560 1.00 7.65 74 THR A O 1
ATOM 724 N N . VAL A 1 75 ? -0.474 4.094 54.041 1.00 6.62 75 VAL A N 1
ATOM 725 C CA . VAL A 1 75 ? -1.433 4.665 53.097 1.00 6.39 75 VAL A CA 1
ATOM 726 C C . VAL A 1 75 ? -1.311 6.161 53.169 1.00 6.49 75 VAL A C 1
ATOM 727 O O . VAL A 1 75 ? -1.349 6.748 54.246 1.00 8.23 75 VAL A O 1
ATOM 731 N N . LEU A 1 76 ? -1.114 6.800 52.018 1.00 6.11 76 LEU A N 1
ATOM 732 C CA . LEU A 1 76 ? -1.104 8.231 51.904 1.00 6.31 76 LEU A CA 1
ATOM 733 C C . LEU A 1 76 ? -2.483 8.719 51.522 1.00 6.19 76 LEU A C 1
ATOM 734 O O . LEU A 1 76 ? -3.175 8.048 50.731 1.00 7.05 76 LEU A O 1
ATOM 739 N N . VAL A 1 77 ? -2.923 9.869 52.048 1.00 6.53 77 VAL A N 1
ATOM 740 C CA . VAL A 1 77 ? -4.133 10.542 51.632 1.00 6.22 77 VAL A CA 1
ATOM 741 C C . VAL A 1 77 ? -3.716 11.841 50.990 1.00 6.33 77 VAL A C 1
ATOM 742 O O . VAL A 1 77 ? -2.960 12.641 51.567 1.00 7.70 77 VAL A O 1
ATOM 746 N N . GLY A 1 78 ? -4.186 12.079 49.777 1.00 6.55 78 GLY A N 1
ATOM 747 C CA . GLY A 1 78 ? -3.777 13.276 49.071 1.00 7.06 78 GLY A CA 1
ATOM 748 C C . GLY A 1 78 ? -4.541 13.491 47.822 1.00 6.55 78 GLY A C 1
ATOM 749 O O . GLY A 1 78 ? -5.459 12.679 47.495 1.00 6.70 78 GLY A O 1
ATOM 750 N N . PRO A 1 79 ? -4.213 14.524 47.085 1.00 6.71 79 PRO A N 1
ATOM 751 C CA . PRO A 1 79 ? -4.964 14.932 45.898 1.00 7.27 79 PRO A CA 1
ATOM 752 C C . PRO A 1 79 ? -4.611 14.115 44.676 1.00 7.47 79 PRO A C 1
ATOM 753 O O . PRO A 1 79 ? -4.298 14.600 43.608 1.00 10.42 79 PRO A O 1
ATOM 757 N N . THR A 1 80 ? -4.768 12.795 44.805 1.00 8.51 80 THR A N 1
ATOM 758 C CA . THR A 1 80 ? -4.615 11.914 43.647 1.00 7.93 80 THR A CA 1
ATOM 759 C C . THR A 1 80 ? -5.894 11.903 42.863 1.00 8.31 80 THR A C 1
ATOM 760 O O . THR A 1 80 ? -6.979 11.802 43.476 1.00 8.91 80 THR A O 1
ATOM 764 N N . PRO A 1 81 ? -5.820 11.975 41.528 1.00 8.97 81 PRO A N 1
ATOM 765 C CA . PRO A 1 81 ? -7.068 11.951 40.741 1.00 9.52 81 PRO A CA 1
ATOM 766 C C . PRO A 1 81 ? -7.793 10.612 40.738 1.00 9.34 81 PRO A C 1
ATOM 767 O O . PRO A 1 81 ? -8.986 10.534 40.364 1.00 11.65 81 PRO A O 1
ATOM 771 N N . VAL A 1 82 ? -7.134 9.529 41.146 1.00 8.47 82 VAL A N 1
ATOM 772 C CA . VAL A 1 82 ? -7.693 8.223 41.262 1.00 9.18 82 VAL A CA 1
ATOM 773 C C . VAL A 1 82 ? -6.980 7.498 42.415 1.00 7.74 82 VAL A C 1
ATOM 774 O O . VAL A 1 82 ? -5.780 7.656 42.558 1.00 8.56 82 VAL A O 1
ATOM 778 N N . ASN A 1 83 ? -7.703 6.755 43.202 1.00 8.05 83 ASN A N 1
ATOM 779 C CA . ASN A 1 83 ? -7.057 5.967 44.256 1.00 6.79 83 ASN A CA 1
ATOM 780 C C . ASN A 1 83 ? -6.108 4.933 43.621 1.00 6.37 83 ASN A C 1
ATOM 781 O O . ASN A 1 83 ? -6.492 4.273 42.656 1.00 6.63 83 ASN A O 1
ATOM 786 N N . ILE A 1 84 ? -4.930 4.813 44.204 1.00 6.03 84 ILE A N 1
ATOM 787 C CA . ILE A 1 84 ? -3.862 3.959 43.675 1.00 5.62 84 ILE A CA 1
ATOM 788 C C . ILE A 1 84 ? -3.297 3.074 44.751 1.00 5.65 84 ILE A C 1
ATOM 789 O O . ILE A 1 84 ? -2.919 3.536 45.844 1.00 6.67 84 ILE A O 1
ATOM 798 N N . ILE A 1 85 ? -3.162 1.791 44.436 1.00 5.38 85 ILE A N 1
ATOM 799 C CA . ILE A 1 85 ? -2.397 0.840 45.226 1.00 5.10 85 ILE A CA 1
ATOM 800 C C . ILE A 1 85 ? -1.019 0.718 44.562 1.00 4.83 85 ILE A C 1
ATOM 801 O O . ILE A 1 85 ? -0.899 0.282 43.439 1.00 5.99 85 ILE A O 1
ATOM 806 N N . GLY A 1 86 ? -0.001 1.177 45.311 1.00 4.83 86 GLY A N 1
ATOM 807 C CA . GLY A 1 86 ? 1.343 1.142 44.808 1.00 4.96 86 GLY A CA 1
ATOM 808 C C . GLY A 1 86 ? 2.122 -0.063 45.302 1.00 4.52 86 GLY A C 1
ATOM 809 O O . GLY A 1 86 ? 1.616 -0.956 45.990 1.00 4.96 86 GLY A O 1
ATOM 810 N N . ARG A 1 87 ? 3.411 -0.089 44.924 1.00 4.65 87 ARG A N 1
ATOM 811 C CA . ARG A 1 87 ? 4.189 -1.296 45.132 1.00 4.77 87 ARG A CA 1
ATOM 812 C C . ARG A 1 87 ? 4.371 -1.655 46.585 1.00 5.53 87 ARG A C 1
ATOM 813 O O . ARG A 1 87 ? 4.544 -2.837 46.895 1.00 6.38 87 ARG A O 1
ATOM 821 N N . ASN A 1 88 ? 4.325 -0.677 47.503 1.00 5.32 88 ASN A N 1
ATOM 822 C CA . ASN A 1 88 ? 4.474 -1.000 48.901 1.00 6.15 88 ASN A CA 1
ATOM 823 C C . ASN A 1 88 ? 3.443 -2.025 49.376 1.00 6.29 88 ASN A C 1
ATOM 824 O O . ASN A 1 88 ? 3.727 -2.814 50.269 1.00 8.34 88 ASN A O 1
ATOM 829 N N . LEU A 1 89 ? 2.222 -1.969 48.824 1.00 5.60 89 LEU A N 1
ATOM 830 C CA . LEU A 1 89 ? 1.198 -2.935 49.153 1.00 5.79 89 LEU A CA 1
ATOM 831 C C . LEU A 1 89 ? 1.040 -4.038 48.108 1.00 6.13 89 LEU A C 1
ATOM 832 O O . LEU A 1 89 ? 0.638 -5.171 48.464 1.00 7.16 89 LEU A O 1
ATOM 837 N N . LEU A 1 90 ? 1.373 -3.798 46.850 1.00 5.75 90 LEU A N 1
ATOM 838 C CA . LEU A 1 90 ? 1.292 -4.854 45.839 1.00 5.82 90 LEU A CA 1
ATOM 839 C C . LEU A 1 90 ? 2.172 -6.032 46.219 1.00 5.82 90 LEU A C 1
ATOM 840 O O . LEU A 1 90 ? 1.813 -7.199 46.011 1.00 6.82 90 LEU A O 1
ATOM 845 N N . THR A 1 91 ? 3.364 -5.760 46.785 1.00 5.95 91 THR A N 1
ATOM 846 C CA . THR A 1 91 ? 4.240 -6.864 47.159 1.00 7.03 91 THR A CA 1
ATOM 847 C C . THR A 1 91 ? 3.622 -7.685 48.267 1.00 7.67 91 THR A C 1
ATOM 848 O O . THR A 1 91 ? 3.818 -8.895 48.353 1.00 10.02 91 THR A O 1
ATOM 852 N N . GLN A 1 92 ? 2.856 -7.053 49.176 1.00 7.73 92 GLN A N 1
ATOM 853 C CA . GLN A 1 92 ? 2.256 -7.806 50.312 1.00 8.95 92 GLN A CA 1
ATOM 854 C C . GLN A 1 92 ? 1.187 -8.773 49.862 1.00 9.92 92 GLN A C 1
ATOM 855 O O . GLN A 1 92 ? 0.996 -9.780 50.535 1.00 14.29 92 GLN A O 1
ATOM 861 N N . ILE A 1 93 ? 0.486 -8.465 48.759 1.00 8.70 93 ILE A N 1
ATOM 862 C CA . ILE A 1 93 ? -0.533 -9.370 48.255 1.00 9.74 93 ILE A CA 1
ATOM 863 C C . ILE A 1 93 ? 0.025 -10.365 47.228 1.00 9.61 93 ILE A C 1
ATOM 864 O O . ILE A 1 93 ? -0.717 -11.132 46.677 1.00 11.80 93 ILE A O 1
ATOM 869 N N . GLY A 1 94 ? 1.321 -10.326 46.960 1.00 9.46 94 GLY A N 1
ATOM 870 C CA . GLY A 1 94 ? 1.954 -11.239 46.063 1.00 10.54 94 GLY A CA 1
ATOM 871 C C . GLY A 1 94 ? 1.726 -10.944 44.611 1.00 8.90 94 GLY A C 1
ATOM 872 O O . GLY A 1 94 ? 1.799 -11.836 43.789 1.00 11.48 94 GLY A O 1
ATOM 873 N N . ALA A 1 95 ? 1.463 -9.685 44.262 1.00 8.02 95 ALA A N 1
ATOM 874 C CA . ALA A 1 95 ? 1.237 -9.337 42.862 1.00 7.60 95 ALA A CA 1
ATOM 875 C C . ALA A 1 95 ? 2.528 -9.299 42.064 1.00 7.10 95 ALA A C 1
ATOM 876 O O . ALA A 1 95 ? 3.527 -8.745 42.492 1.00 9.00 95 ALA A O 1
ATOM 878 N N . THR A 1 96 ? 2.453 -9.849 40.849 1.00 6.73 96 THR A N 1
ATOM 879 C CA . THR A 1 96 ? 3.513 -9.813 39.900 1.00 6.65 96 THR A CA 1
ATOM 880 C C . THR A 1 96 ? 2.983 -9.360 38.560 1.00 6.12 96 THR A C 1
ATOM 881 O O . THR A 1 96 ? 1.797 -9.519 38.243 1.00 7.25 96 THR A O 1
ATOM 885 N N A LEU A 1 97 ? 3.871 -8.792 37.746 0.50 5.82 97 LEU A N 1
ATOM 886 N N B LEU A 1 97 ? 3.927 -8.820 37.762 0.50 6.42 97 LEU A N 1
ATOM 887 C CA A LEU A 1 97 ? 3.497 -8.438 36.376 0.50 5.93 97 LEU A CA 1
ATOM 888 C CA B LEU A 1 97 ? 3.742 -8.615 36.349 0.50 5.97 97 LEU A CA 1
ATOM 889 C C A LEU A 1 97 ? 4.121 -9.479 35.465 0.50 5.70 97 LEU A C 1
ATOM 890 C C B LEU A 1 97 ? 4.260 -9.804 35.562 0.50 5.95 97 LEU A C 1
ATOM 891 O O A LEU A 1 97 ? 5.340 -9.732 35.621 0.50 7.21 97 LEU A O 1
ATOM 892 O O B LEU A 1 97 ? 5.298 -10.398 35.827 0.50 6.85 97 LEU A O 1
ATOM 901 N N . ASN A 1 98 ? 3.422 -10.124 34.574 1.00 6.40 98 ASN A N 1
ATOM 902 C CA . ASN A 1 98 ? 3.806 -11.311 33.790 1.00 6.94 98 ASN A CA 1
ATOM 903 C C . ASN A 1 98 ? 3.574 -11.094 32.306 1.00 7.62 98 ASN A C 1
ATOM 904 O O . ASN A 1 98 ? 2.569 -10.538 31.926 1.00 9.59 98 ASN A O 1
ATOM 909 N N . PHE A 1 99 ? 4.489 -11.557 31.481 1.00 8.08 99 PHE A N 1
ATOM 910 C CA . PHE A 1 99 ? 4.321 -11.586 30.030 1.00 9.58 99 PHE A CA 1
ATOM 911 C C . PHE A 1 99 ? 5.299 -12.568 29.417 1.00 10.26 99 PHE A C 1
ATOM 912 O O . PHE A 1 99 ? 6.004 -13.236 30.173 1.00 14.23 99 PHE A O 1
ATOM 921 N N . PRO B 1 1 ? 8.529 -13.062 31.418 1.00 20.00 101 PRO B N 1
ATOM 922 C CA . PRO B 1 1 ? 9.040 -13.218 32.766 1.00 18.36 101 PRO B CA 1
ATOM 923 C C . PRO B 1 1 ? 7.864 -13.018 33.735 1.00 11.42 101 PRO B C 1
ATOM 924 O O . PRO B 1 1 ? 6.761 -12.612 33.336 1.00 11.14 101 PRO B O 1
ATOM 928 N N . GLN B 1 2 ? 8.208 -13.276 34.945 1.00 12.37 102 GLN B N 1
ATOM 929 C CA . GLN B 1 2 ? 7.381 -12.925 36.110 1.00 10.79 102 GLN B CA 1
ATOM 930 C C . GLN B 1 2 ? 8.193 -11.889 36.890 1.00 13.09 102 GLN B C 1
ATOM 931 O O . GLN B 1 2 ? 9.282 -12.195 37.369 1.00 18.80 102 GLN B O 1
ATOM 937 N N . ILE B 1 3 ? 7.670 -10.695 36.993 1.00 8.50 103 ILE B N 1
ATOM 938 C CA . ILE B 1 3 ? 8.374 -9.562 37.601 1.00 8.42 103 ILE B CA 1
ATOM 939 C C . ILE B 1 3 ? 7.731 -9.254 38.951 1.00 7.65 103 ILE B C 1
ATOM 940 O O . ILE B 1 3 ? 6.551 -8.909 39.030 1.00 7.71 103 ILE B O 1
ATOM 945 N N . THR B 1 4 ? 8.531 -9.389 40.006 1.00 7.74 104 THR B N 1
ATOM 946 C CA . THR B 1 4 ? 8.098 -8.958 41.344 1.00 6.96 104 THR B CA 1
ATOM 947 C C . THR B 1 4 ? 8.270 -7.447 41.457 1.00 6.08 104 THR B C 1
ATOM 948 O O . THR B 1 4 ? 8.885 -6.838 40.611 1.00 7.63 104 THR B O 1
ATOM 952 N N . LEU B 1 5 ? 7.714 -6.887 42.536 1.00 5.75 105 LEU B N 1
ATOM 953 C CA . LEU B 1 5 ? 7.508 -5.458 42.591 1.00 5.23 105 LEU B CA 1
ATOM 954 C C . LEU B 1 5 ? 8.199 -4.800 43.776 1.00 5.20 105 LEU B C 1
ATOM 955 O O . LEU B 1 5 ? 7.854 -3.711 44.204 1.00 5.69 105 LEU B O 1
ATOM 960 N N . TRP B 1 6 ? 9.301 -5.436 44.234 1.00 5.60 106 TRP B N 1
ATOM 961 C CA . TRP B 1 6 ? 10.108 -4.863 45.292 1.00 6.04 106 TRP B CA 1
ATOM 962 C C . TRP B 1 6 ? 10.924 -3.652 44.819 1.00 6.10 106 TRP B C 1
ATOM 963 O O . TRP B 1 6 ? 11.325 -2.856 45.678 1.00 9.66 106 TRP B O 1
ATOM 974 N N . LYS B 1 7 ? 11.127 -3.514 43.526 1.00 5.46 107 LYS B N 1
ATOM 975 C CA . LYS B 1 7 ? 11.739 -2.357 42.914 1.00 5.26 107 LYS B CA 1
ATOM 976 C C . LYS B 1 7 ? 10.874 -1.978 41.717 1.00 4.69 107 LYS B C 1
ATOM 977 O O . LYS B 1 7 ? 9.949 -2.704 41.327 1.00 5.41 107 LYS B O 1
ATOM 986 N N . ARG B 1 8 ? 11.169 -0.830 41.108 1.00 5.00 108 ARG B N 1
ATOM 987 C CA . ARG B 1 8 ? 10.386 -0.393 39.950 1.00 5.01 108 ARG B CA 1
ATOM 988 C C . ARG B 1 8 ? 10.525 -1.393 38.802 1.00 4.73 108 ARG B C 1
ATOM 989 O O . ARG B 1 8 ? 11.658 -1.838 38.501 1.00 5.12 108 ARG B O 1
ATOM 1002 N N . PRO B 1 9 ? 9.453 -1.714 38.097 1.00 4.66 109 PRO B N 1
ATOM 1003 C CA . PRO B 1 9 ? 9.508 -2.676 36.971 1.00 4.61 109 PRO B CA 1
ATOM 1004 C C . PRO B 1 9 ? 9.953 -1.992 35.671 1.00 4.49 109 PRO B C 1
ATOM 1005 O O . PRO B 1 9 ? 9.183 -1.770 34.743 1.00 5.63 109 PRO B O 1
ATOM 1009 N N . LEU B 1 10 ? 11.241 -1.682 35.637 1.00 5.30 110 LEU B N 1
ATOM 1010 C CA . LEU B 1 10 ? 11.887 -1.111 34.461 1.00 5.28 110 LEU B CA 1
ATOM 1011 C C . LEU B 1 10 ? 12.327 -2.236 33.531 1.00 5.37 110 LEU B C 1
ATOM 1012 O O . LEU B 1 10 ? 12.862 -3.267 33.967 1.00 7.21 110 LEU B O 1
ATOM 1017 N N . VAL B 1 11 ? 12.148 -2.032 32.230 1.00 4.81 111 VAL B N 1
ATOM 1018 C CA . VAL B 1 11 ? 12.590 -2.977 31.229 1.00 5.02 111 VAL B CA 1
ATOM 1019 C C . VAL B 1 11 ? 13.281 -2.216 30.094 1.00 4.57 111 VAL B C 1
ATOM 1020 O O . VAL B 1 11 ? 13.058 -1.009 29.882 1.00 5.26 111 VAL B O 1
ATOM 1024 N N . THR B 1 12 ? 14.081 -2.940 29.332 1.00 4.93 112 THR B N 1
ATOM 1025 C CA . THR B 1 12 ? 14.638 -2.404 28.098 1.00 5.17 112 THR B CA 1
ATOM 1026 C C . THR B 1 12 ? 13.571 -2.224 27.075 1.00 5.63 112 THR B C 1
ATOM 1027 O O . THR B 1 12 ? 12.774 -3.128 26.854 1.00 7.99 112 THR B O 1
ATOM 1031 N N . ILE B 1 13 ? 13.594 -1.085 26.377 1.00 5.57 113 ILE B N 1
ATOM 1032 C CA . ILE B 1 13 ? 12.756 -0.868 25.212 1.00 5.80 113 ILE B CA 1
ATOM 1033 C C . ILE B 1 13 ? 13.666 -0.429 24.054 1.00 5.80 113 ILE B C 1
ATOM 1034 O O . ILE B 1 13 ? 14.740 0.084 24.244 1.00 6.99 113 ILE B O 1
ATOM 1039 N N . LYS B 1 14 ? 13.137 -0.627 22.848 1.00 6.22 114 LYS B N 1
ATOM 1040 C CA . LYS B 1 14 ? 13.779 -0.104 21.644 1.00 6.16 114 LYS B CA 1
ATOM 1041 C C . LYS B 1 14 ? 12.745 0.705 20.884 1.00 5.62 114 LYS B C 1
ATOM 1042 O O . LYS B 1 14 ? 11.660 0.170 20.579 1.00 5.97 114 LYS B O 1
ATOM 1048 N N . ILE B 1 15 ? 13.035 1.942 20.599 1.00 5.71 115 ILE B N 1
ATOM 1049 C CA . ILE B 1 15 ? 12.115 2.815 19.885 1.00 6.36 115 ILE B CA 1
ATOM 1050 C C A ILE B 1 15 ? 13.024 3.709 19.046 0.60 6.29 115 ILE B C 1
ATOM 1051 C C B ILE B 1 15 ? 12.853 3.849 19.023 0.40 6.82 115 ILE B C 1
ATOM 1052 O O A ILE B 1 15 ? 14.075 4.157 19.495 0.60 6.52 115 ILE B O 1
ATOM 1053 O O B ILE B 1 15 ? 13.870 4.422 19.405 0.40 7.31 115 ILE B O 1
ATOM 1058 N N A GLY B 1 16 ? 12.678 3.886 17.772 0.60 7.39 116 GLY B N 1
ATOM 1059 N N B GLY B 1 16 ? 12.332 4.065 17.811 0.40 7.55 116 GLY B N 1
ATOM 1060 C CA A GLY B 1 16 ? 13.510 4.693 16.884 0.60 7.95 116 GLY B CA 1
ATOM 1061 C CA B GLY B 1 16 ? 13.001 4.928 16.853 0.40 11.03 116 GLY B CA 1
ATOM 1062 C C A GLY B 1 16 ? 14.906 4.069 16.689 0.60 7.89 116 GLY B C 1
ATOM 1063 C C B GLY B 1 16 ? 14.448 4.487 16.667 0.40 8.17 116 GLY B C 1
ATOM 1064 O O A GLY B 1 16 ? 15.843 4.830 16.382 0.60 8.73 116 GLY B O 1
ATOM 1065 O O B GLY B 1 16 ? 15.279 5.347 16.430 0.40 10.50 116 GLY B O 1
ATOM 1066 N N A GLY B 1 17 ? 15.024 2.752 16.828 0.60 7.62 117 GLY B N 1
ATOM 1067 N N B GLY B 1 17 ? 14.764 3.190 16.780 0.40 7.75 117 GLY B N 1
ATOM 1068 C CA A GLY B 1 17 ? 16.311 2.108 16.722 0.60 8.95 117 GLY B CA 1
ATOM 1069 C CA B GLY B 1 17 ? 16.103 2.672 16.631 0.40 8.04 117 GLY B CA 1
ATOM 1070 C C A GLY B 1 17 ? 17.224 2.382 17.923 0.60 8.76 117 GLY B C 1
ATOM 1071 C C B GLY B 1 17 ? 16.995 2.744 17.858 0.40 8.39 117 GLY B C 1
ATOM 1072 O O A GLY B 1 17 ? 18.389 1.983 17.897 0.60 12.98 117 GLY B O 1
ATOM 1073 O O B GLY B 1 17 ? 18.164 2.360 17.756 0.40 13.83 117 GLY B O 1
ATOM 1074 N N A GLN B 1 18 ? 16.724 3.078 18.935 0.60 7.90 118 GLN B N 1
ATOM 1075 N N B GLN B 1 18 ? 16.547 3.228 19.006 0.40 8.81 118 GLN B N 1
ATOM 1076 C CA . GLN B 1 18 ? 17.432 3.467 20.156 1.00 9.45 118 GLN B CA 1
ATOM 1077 C C . GLN B 1 18 ? 17.027 2.606 21.326 1.00 7.84 118 GLN B C 1
ATOM 1078 O O . GLN B 1 18 ? 15.813 2.446 21.599 1.00 8.37 118 GLN B O 1
ATOM 1084 N N . LEU B 1 19 ? 17.973 2.109 22.084 1.00 8.68 119 LEU B N 1
ATOM 1085 C CA . LEU B 1 19 ? 17.725 1.401 23.310 1.00 8.60 119 LEU B CA 1
ATOM 1086 C C . LEU B 1 19 ? 17.575 2.361 24.455 1.00 7.83 119 LEU B C 1
ATOM 1087 O O . LEU B 1 19 ? 18.415 3.223 24.679 1.00 10.57 119 LEU B O 1
ATOM 1092 N N . LYS B 1 20 ? 16.454 2.212 25.186 1.00 6.78 120 LYS B N 1
ATOM 1093 C CA . LYS B 1 20 ? 16.110 3.021 26.333 1.00 6.48 120 LYS B CA 1
ATOM 1094 C C . LYS B 1 20 ? 15.587 2.078 27.424 1.00 5.43 120 LYS B C 1
ATOM 1095 O O . LYS B 1 20 ? 15.592 0.848 27.233 1.00 6.07 120 LYS B O 1
ATOM 1105 N N . GLU B 1 21 ? 15.145 2.634 28.533 1.00 5.52 121 GLU B N 1
ATOM 1106 C CA . GLU B 1 21 ? 14.479 1.803 29.539 1.00 5.61 121 GLU B CA 1
ATOM 1107 C C . GLU B 1 21 ? 13.213 2.525 29.953 1.00 5.18 121 GLU B C 1
ATOM 1108 O O . GLU B 1 21 ? 13.138 3.758 29.939 1.00 6.90 121 GLU B O 1
ATOM 1114 N N A ALA B 1 22 ? 12.221 1.791 30.378 0.60 4.59 122 ALA B N 1
ATOM 1115 N N B ALA B 1 22 ? 12.219 1.675 30.295 0.40 4.49 122 ALA B N 1
ATOM 1116 C CA A ALA B 1 22 ? 10.943 2.403 30.698 0.60 3.90 122 ALA B CA 1
ATOM 1117 C CA B ALA B 1 22 ? 10.862 2.159 30.566 0.40 4.05 122 ALA B CA 1
ATOM 1118 C C A ALA B 1 22 ? 10.301 1.579 31.786 0.60 4.29 122 ALA B C 1
ATOM 1119 C C B ALA B 1 22 ? 10.124 1.360 31.636 0.40 3.32 122 ALA B C 1
ATOM 1120 O O A ALA B 1 22 ? 10.561 0.374 31.937 0.60 4.78 122 ALA B O 1
ATOM 1121 O O B ALA B 1 22 ? 10.333 0.142 31.781 0.40 4.07 122 ALA B O 1
ATOM 1124 N N A LEU B 1 23 ? 9.413 2.283 32.472 0.60 4.84 123 LEU B N 1
ATOM 1125 N N B LEU B 1 23 ? 9.228 1.989 32.402 0.40 3.21 123 LEU B N 1
ATOM 1126 C CA A LEU B 1 23 ? 8.647 1.706 33.525 0.60 4.65 123 LEU B CA 1
ATOM 1127 C CA B LEU B 1 23 ? 8.406 1.388 33.442 0.40 4.04 123 LEU B CA 1
ATOM 1128 C C A LEU B 1 23 ? 7.376 1.042 33.010 0.60 4.45 123 LEU B C 1
ATOM 1129 C C B LEU B 1 23 ? 7.247 0.646 32.834 0.40 5.18 123 LEU B C 1
ATOM 1130 O O A LEU B 1 23 ? 6.529 1.708 32.370 0.60 5.61 123 LEU B O 1
ATOM 1131 O O B LEU B 1 23 ? 6.555 1.208 31.964 0.40 7.94 123 LEU B O 1
ATOM 1140 N N A LEU B 1 24 ? 7.178 -0.218 33.352 0.60 5.00 124 LEU B N 1
ATOM 1141 N N B LEU B 1 24 ? 6.996 -0.580 33.225 0.40 4.22 124 LEU B N 1
ATOM 1142 C CA A LEU B 1 24 ? 5.905 -0.887 33.018 0.60 5.53 124 LEU B CA 1
ATOM 1143 C CA B LEU B 1 24 ? 5.768 -1.275 32.884 0.40 4.53 124 LEU B CA 1
ATOM 1144 C C A LEU B 1 24 ? 4.875 -0.465 34.068 0.60 5.89 124 LEU B C 1
ATOM 1145 C C B LEU B 1 24 ? 4.706 -0.798 33.860 0.40 4.92 124 LEU B C 1
ATOM 1146 O O A LEU B 1 24 ? 4.988 -0.771 35.242 0.60 6.47 124 LEU B O 1
ATOM 1147 O O B LEU B 1 24 ? 4.755 -1.274 34.992 0.40 5.96 124 LEU B O 1
ATOM 1156 N N A ASP B 1 25 ? 3.876 0.284 33.636 0.60 5.81 125 ASP B N 1
ATOM 1157 N N B ASP B 1 25 ? 3.851 0.118 33.369 0.40 3.91 125 ASP B N 1
ATOM 1158 C CA A ASP B 1 25 ? 2.990 1.036 34.520 0.60 5.58 125 ASP B CA 1
ATOM 1159 C CA B ASP B 1 25 ? 3.007 0.836 34.300 0.40 4.91 125 ASP B CA 1
ATOM 1160 C C A ASP B 1 25 ? 1.525 0.739 34.264 0.60 5.30 125 ASP B C 1
ATOM 1161 C C B ASP B 1 25 ? 1.521 0.548 34.122 0.40 5.02 125 ASP B C 1
ATOM 1162 O O A ASP B 1 25 ? 0.882 1.314 33.359 0.60 5.29 125 ASP B O 1
ATOM 1163 O O B ASP B 1 25 ? 0.867 1.101 33.239 0.40 6.07 125 ASP B O 1
ATOM 1172 N N A THR B 1 26 ? 0.961 -0.170 35.044 0.60 5.68 126 THR B N 1
ATOM 1173 N N B THR B 1 26 ? 0.997 -0.281 35.010 0.40 5.09 126 THR B N 1
ATOM 1174 C CA . THR B 1 26 ? -0.423 -0.572 34.899 1.00 4.97 126 THR B CA 1
ATOM 1175 C C . THR B 1 26 ? -1.363 0.583 35.258 1.00 4.94 126 THR B C 1
ATOM 1176 O O . THR B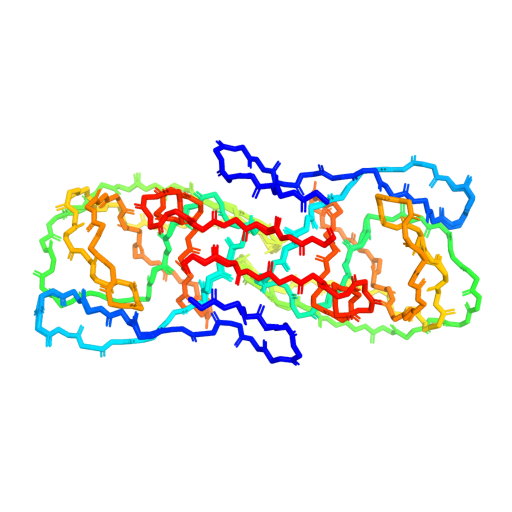 1 26 ? -2.536 0.506 34.898 1.00 6.16 126 THR B O 1
ATOM 1180 N N . GLY B 1 27 ? -0.862 1.588 35.956 1.00 5.31 127 GLY B N 1
ATOM 1181 C CA . GLY B 1 27 ? -1.629 2.785 36.266 1.00 5.94 127 GLY B CA 1
ATOM 1182 C C . GLY B 1 27 ? -1.680 3.822 35.176 1.00 5.93 127 GLY B C 1
ATOM 1183 O O . GLY B 1 27 ? -2.389 4.801 35.364 1.00 8.83 127 GLY B O 1
ATOM 1184 N N . ALA B 1 28 ? -0.922 3.658 34.115 1.00 5.45 128 ALA B N 1
ATOM 1185 C CA . ALA B 1 28 ? -0.871 4.592 33.008 1.00 5.40 128 ALA B CA 1
ATOM 1186 C C . ALA B 1 28 ? -1.769 4.090 31.894 1.00 4.84 128 ALA B C 1
ATOM 1187 O O . ALA B 1 28 ? -1.554 3.003 31.364 1.00 5.53 128 ALA B O 1
ATOM 1189 N N . ASP B 1 29 ? -2.743 4.889 31.479 1.00 5.16 129 ASP B N 1
ATOM 1190 C CA . ASP B 1 29 ? -3.590 4.490 30.366 1.00 5.38 129 ASP B CA 1
ATOM 1191 C C . ASP B 1 29 ? -2.772 4.394 29.071 1.00 5.54 129 ASP B C 1
ATOM 1192 O O . ASP B 1 29 ? -3.006 3.483 28.250 1.00 7.41 129 ASP B O 1
ATOM 1197 N N A ASP B 1 30 ? -1.881 5.331 28.778 0.60 7.09 130 ASP B N 1
ATOM 1198 N N B ASP B 1 30 ? -1.852 5.349 28.969 0.40 5.03 130 ASP B N 1
ATOM 1199 C CA A ASP B 1 30 ? -1.164 5.346 27.520 0.60 5.96 130 ASP B CA 1
ATOM 1200 C CA B ASP B 1 30 ? -1.080 5.752 27.824 0.40 5.64 130 ASP B CA 1
ATOM 1201 C C A ASP B 1 30 ? 0.304 5.660 27.814 0.60 5.61 130 ASP B C 1
ATOM 1202 C C B ASP B 1 30 ? 0.420 5.557 28.027 0.40 6.05 130 ASP B C 1
ATOM 1203 O O A ASP B 1 30 ? 0.725 6.305 28.771 0.60 9.81 130 ASP B O 1
ATOM 1204 O O B ASP B 1 30 ? 0.887 5.448 29.151 0.40 7.23 130 ASP B O 1
ATOM 1213 N N A THR B 1 31 ? 1.111 5.140 26.937 0.60 5.53 131 THR B N 1
ATOM 1214 N N B THR B 1 31 ? 1.124 5.483 26.926 0.40 7.32 131 THR B N 1
ATOM 1215 C CA . THR B 1 31 ? 2.561 5.280 26.909 1.00 5.02 131 THR B CA 1
ATOM 1216 C C . THR B 1 31 ? 3.085 6.688 26.697 1.00 5.45 131 THR B C 1
ATOM 1217 O O . THR B 1 31 ? 2.609 7.384 25.776 1.00 6.35 131 THR B O 1
ATOM 1221 N N A ILE B 1 32 ? 4.088 7.122 27.471 0.60 5.99 132 ILE B N 1
ATOM 1222 N N B ILE B 1 32 ? 3.985 7.081 27.585 0.40 4.75 132 ILE B N 1
ATOM 1223 C CA A ILE B 1 32 ? 4.718 8.437 27.439 0.60 7.10 132 ILE B CA 1
ATOM 1224 C CA B ILE B 1 32 ? 4.525 8.453 27.466 0.40 5.53 132 ILE B CA 1
ATOM 1225 C C A ILE B 1 32 ? 6.246 8.274 27.586 0.60 7.35 132 ILE B C 1
ATOM 1226 C C B ILE B 1 32 ? 6.008 8.290 27.621 0.40 6.50 132 ILE B C 1
ATOM 1227 O O A ILE B 1 32 ? 6.638 7.765 28.674 0.60 9.35 132 ILE B O 1
ATOM 1228 O O B ILE B 1 32 ? 6.666 7.557 28.384 0.40 7.60 132 ILE B O 1
ATOM 1237 N N A ILE B 1 33 ? 6.977 8.662 26.559 0.60 6.24 133 ILE B N 1
ATOM 1238 N N B ILE B 1 33 ? 6.764 8.993 26.756 0.40 5.54 133 ILE B N 1
ATOM 1239 C CA A ILE B 1 33 ? 8.427 8.661 26.348 0.60 6.94 133 ILE B CA 1
ATOM 1240 C CA B ILE B 1 33 ? 8.220 8.843 26.938 0.40 5.89 133 ILE B CA 1
ATOM 1241 C C A ILE B 1 33 ? 8.956 10.093 26.439 0.60 6.16 133 ILE B C 1
ATOM 1242 C C B ILE B 1 33 ? 8.821 10.233 26.851 0.40 5.21 133 ILE B C 1
ATOM 1243 O O A ILE B 1 33 ? 8.339 11.039 25.959 0.60 6.93 133 ILE B O 1
ATOM 1244 O O B ILE B 1 33 ? 8.135 11.162 26.437 0.40 6.17 133 ILE B O 1
ATOM 1253 N N A GLU B 1 34 ? 10.105 10.270 27.073 0.60 7.08 134 GLU B N 1
ATOM 1254 N N B GLU B 1 34 ? 10.098 10.297 27.175 0.40 6.40 134 GLU B N 1
ATOM 1255 C CA . GLU B 1 34 ? 10.827 11.532 27.098 1.00 7.35 134 GLU B CA 1
ATOM 1256 C C . GLU B 1 34 ? 11.106 11.958 25.660 1.00 8.98 134 GLU B C 1
ATOM 1257 O O . GLU B 1 34 ? 11.109 11.178 24.737 1.00 10.27 134 GLU B O 1
ATOM 1263 N N . GLU B 1 35 ? 11.362 13.236 25.497 1.00 11.43 135 GLU B N 1
ATOM 1264 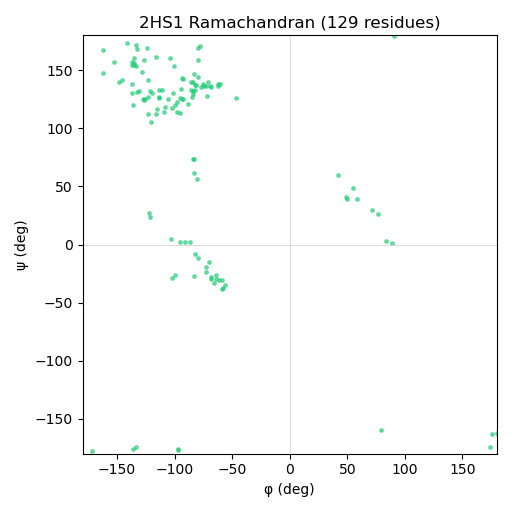C CA . GLU B 1 35 ? 11.632 13.850 24.212 1.00 14.83 135 GLU B CA 1
ATOM 1265 C C . GLU B 1 35 ? 12.659 13.038 23.369 1.00 12.46 135 GLU B C 1
ATOM 1266 O O . GLU B 1 35 ? 13.752 12.667 23.792 1.00 16.84 135 GLU B O 1
ATOM 1272 N N . MET B 1 36 ? 12.155 12.759 22.129 1.00 12.88 136 MET B N 1
ATOM 1273 C CA . MET B 1 36 ? 12.955 12.144 21.105 1.00 14.64 136 MET B CA 1
ATOM 1274 C C . MET B 1 36 ? 12.254 12.381 19.779 1.00 16.33 136 MET B C 1
ATOM 1275 O O . MET B 1 36 ? 11.075 12.770 19.751 1.00 16.68 136 MET B O 1
ATOM 1280 N N . SER B 1 37 ? 12.927 12.137 18.699 1.00 18.99 137 SER B N 1
ATOM 1281 C CA . SER B 1 37 ? 12.374 12.210 17.377 1.00 19.55 137 SER B CA 1
ATOM 1282 C C . SER B 1 37 ? 11.680 10.862 16.982 1.00 13.39 137 SER B C 1
ATOM 1283 O O . SER B 1 37 ? 12.216 9.809 17.149 1.00 16.37 137 SER B O 1
ATOM 1286 N N . LEU B 1 38 ? 10.465 11.099 16.441 1.00 12.45 138 LEU B N 1
ATOM 1287 C CA . LEU B 1 38 ? 9.646 9.996 15.905 1.00 10.53 138 LEU B CA 1
ATOM 1288 C C . LEU B 1 38 ? 9.109 10.389 14.546 1.00 10.87 138 LEU B C 1
ATOM 1289 O O . LEU B 1 38 ? 8.872 11.558 14.250 1.00 13.60 138 LEU B O 1
ATOM 1294 N N . PRO B 1 39 ? 8.824 9.417 13.680 1.00 11.77 139 PRO B N 1
ATOM 1295 C CA . PRO B 1 39 ? 8.297 9.676 12.362 1.00 13.28 139 PRO B CA 1
ATOM 1296 C C . PRO B 1 39 ? 6.815 9.961 12.380 1.00 12.08 139 PRO B C 1
ATOM 1297 O O . PRO B 1 39 ? 6.039 9.574 13.253 1.00 12.98 139 PRO B O 1
ATOM 1301 N N . GLY B 1 40 ? 6.424 10.655 11.254 1.00 14.13 140 GLY B N 1
ATOM 1302 C CA . GLY B 1 40 ? 5.050 10.874 10.980 1.00 13.54 140 GLY B CA 1
ATOM 1303 C C . GLY B 1 40 ? 4.537 12.180 11.597 1.00 10.28 140 GLY B C 1
ATOM 1304 O O . GLY B 1 40 ? 5.251 12.959 12.251 1.00 10.86 140 GLY B O 1
ATOM 1305 N N . ARG B 1 41 ? 3.277 12.470 11.380 1.00 9.92 141 ARG B N 1
ATOM 1306 C CA . ARG B 1 41 ? 2.604 13.607 11.949 1.00 9.13 141 ARG B CA 1
ATOM 1307 C C . ARG B 1 41 ? 2.211 13.339 13.353 1.00 9.68 141 ARG B C 1
ATOM 1308 O O . ARG B 1 41 ? 1.861 12.241 13.723 1.00 16.75 141 ARG B O 1
ATOM 1316 N N . TRP B 1 42 ? 2.281 14.373 14.188 1.00 6.84 142 TRP B N 1
ATOM 1317 C CA . TRP B 1 42 ? 1.843 14.279 15.587 1.00 6.43 142 TRP B CA 1
ATOM 1318 C C . TRP B 1 42 ? 0.678 15.209 15.806 1.00 6.07 142 TRP B C 1
ATOM 1319 O O . TRP B 1 42 ? 0.438 16.154 15.028 1.00 6.64 142 TRP B O 1
ATOM 1330 N N . LYS B 1 43 ? -0.054 14.959 16.884 1.00 6.06 143 LYS B N 1
ATOM 1331 C CA . LYS B 1 43 ? -1.157 15.800 17.316 1.00 6.26 143 LYS B CA 1
ATOM 1332 C C . LYS B 1 43 ? -0.894 16.259 18.747 1.00 5.84 143 LYS B C 1
ATOM 1333 O O . LYS B 1 43 ? -0.431 15.483 19.588 1.00 6.35 143 LYS B O 1
ATOM 1339 N N . PRO B 1 44 ? -1.222 17.503 19.073 1.00 5.70 144 PRO B N 1
ATOM 1340 C CA . PRO B 1 44 ? -1.030 17.989 20.458 1.00 6.03 144 PRO B CA 1
ATOM 1341 C C . PRO B 1 44 ? -2.082 17.410 21.363 1.00 6.44 144 PRO B C 1
ATOM 1342 O O . PRO B 1 44 ? -3.284 17.428 21.034 1.00 8.61 144 PRO B O 1
ATOM 1346 N N . LYS B 1 45 ? -1.688 16.964 22.558 1.00 6.28 145 LYS B N 1
ATOM 1347 C CA . LYS B 1 45 ? -2.585 16.454 23.568 1.00 7.14 145 LYS B CA 1
ATOM 1348 C C . LYS B 1 45 ? -2.106 16.911 24.942 1.00 7.00 145 LYS B C 1
ATOM 1349 O O . LYS B 1 45 ? -1.021 17.459 25.097 1.00 7.25 145 LYS B O 1
ATOM 1355 N N . MET B 1 46 ? -2.907 16.639 25.947 1.00 9.69 146 MET B N 1
ATOM 1356 C CA . MET B 1 46 ? -2.525 16.821 27.374 1.00 11.37 146 MET B CA 1
ATOM 1357 C C . MET B 1 46 ? -2.843 15.554 28.091 1.00 12.09 146 MET B C 1
ATOM 1358 O O . MET B 1 46 ? -3.796 14.825 27.770 1.00 16.84 146 MET B O 1
ATOM 1364 N N A ILE B 1 47 ? -2.023 15.288 29.122 0.60 11.39 147 ILE B N 1
ATOM 1365 N N B ILE B 1 47 ? -2.007 15.225 29.071 0.40 11.08 147 ILE B N 1
ATOM 1366 C CA A ILE B 1 47 ? -2.273 14.154 30.020 0.60 11.84 147 ILE B CA 1
ATOM 1367 C CA B ILE B 1 47 ? -2.366 14.105 29.952 0.40 11.13 147 ILE B CA 1
ATOM 1368 C C A ILE B 1 47 ? -2.105 14.630 31.476 0.60 10.53 147 ILE B C 1
ATOM 1369 C C B ILE B 1 47 ? -2.237 14.768 31.335 0.40 9.79 147 ILE B C 1
ATOM 1370 O O A ILE B 1 47 ? -1.363 15.551 31.747 0.60 10.85 147 ILE B O 1
ATOM 1371 O O B ILE B 1 47 ? -1.421 15.632 31.623 0.40 10.67 147 ILE B O 1
ATOM 1380 N N A GLY B 1 48 ? -2.815 13.922 32.323 0.60 10.35 148 GLY B N 1
ATOM 1381 N N B GLY B 1 48 ? -3.147 14.349 32.180 0.40 9.77 148 GLY B N 1
ATOM 1382 C CA A GLY B 1 48 ? -2.972 14.288 33.707 0.60 10.49 148 GLY B CA 1
ATOM 1383 C CA B GLY B 1 48 ? -3.152 14.758 33.578 0.40 9.04 148 GLY B CA 1
ATOM 1384 C C A GLY B 1 48 ? -2.687 13.157 34.691 0.60 8.47 148 GLY B C 1
ATOM 1385 C C B GLY B 1 48 ? -2.488 13.688 34.400 0.40 9.41 148 GLY B C 1
ATOM 1386 O O A GLY B 1 48 ? -3.004 12.022 34.448 0.60 10.15 148 GLY B O 1
ATOM 1387 O O B GLY B 1 48 ? -2.936 12.558 34.295 0.40 19.21 148 GLY B O 1
ATOM 1388 N N A GLY B 1 49 ? -2.156 13.564 35.820 0.60 9.18 149 GLY B N 1
ATOM 1389 N N B GLY B 1 49 ? -1.467 14.013 35.187 0.40 9.89 149 GLY B N 1
ATOM 1390 C CA A GLY B 1 49 ? -1.920 12.651 36.920 0.60 9.82 149 GLY B CA 1
ATOM 1391 C CA B GLY B 1 49 ? -1.298 12.927 36.181 0.40 13.97 149 GLY B CA 1
ATOM 1392 C C A GLY B 1 49 ? -1.698 13.442 38.199 0.60 8.36 149 GLY B C 1
ATOM 1393 C C B GLY B 1 49 ? -1.153 13.480 37.585 0.40 11.24 149 GLY B C 1
ATOM 1394 O O A GLY B 1 49 ? -2.230 14.509 38.384 0.60 9.79 149 GLY B O 1
ATOM 1395 O O B GLY B 1 49 ? -1.917 14.401 37.778 0.40 14.82 149 GLY B O 1
ATOM 1396 N N A ILE B 1 50 ? -0.861 12.876 39.052 0.60 8.43 150 ILE B N 1
ATOM 1397 N N B ILE B 1 50 ? -0.317 12.908 38.433 0.40 9.41 150 ILE B N 1
ATOM 1398 C CA A ILE B 1 50 ? -0.479 13.583 40.269 0.60 8.30 150 ILE B CA 1
ATOM 1399 C CA B ILE B 1 50 ? -0.446 13.114 39.872 0.40 10.89 150 ILE B CA 1
ATOM 1400 C C A ILE B 1 50 ? 0.308 14.822 39.911 0.60 8.50 150 ILE B C 1
ATOM 1401 C C B ILE B 1 50 ? -0.302 14.581 40.265 0.40 10.03 150 ILE B C 1
ATOM 1402 O O A ILE B 1 50 ? 1.256 14.784 39.149 0.60 8.69 150 ILE B O 1
ATOM 1403 O O B ILE B 1 50 ? -0.977 14.989 41.229 0.40 13.81 150 ILE B O 1
ATOM 1412 N N A GLY B 1 51 ? -0.152 15.936 40.510 0.60 8.83 151 GLY B N 1
ATOM 1413 N N B GLY B 1 51 ? 0.558 15.348 39.611 0.40 10.62 151 GLY B N 1
ATOM 1414 C CA A GLY B 1 51 ? 0.415 17.232 40.267 0.60 10.32 151 GLY B CA 1
ATOM 1415 C CA B GLY B 1 51 ? 0.790 16.708 40.108 0.40 12.12 151 GLY B CA 1
ATOM 1416 C C A GLY B 1 51 ? -0.149 17.945 39.040 0.60 9.90 151 GLY B C 1
ATOM 1417 C C B GLY B 1 51 ? 0.289 17.763 39.189 0.40 14.27 151 GLY B C 1
ATOM 1418 O O A GLY B 1 51 ? 0.294 19.069 38.819 0.60 15.66 151 GLY B O 1
ATOM 1419 O O B GLY B 1 51 ? 0.465 18.945 39.466 0.40 23.22 151 GLY B O 1
ATOM 1420 N N A GLY B 1 52 ? -1.114 17.396 38.367 0.60 10.04 152 GLY B N 1
ATOM 1421 N N B GLY B 1 52 ? -0.363 17.463 38.093 0.40 11.66 152 GLY B N 1
ATOM 1422 C CA A GLY B 1 52 ? -1.663 18.100 37.233 0.60 12.38 152 GLY B CA 1
ATOM 1423 C CA B GLY B 1 52 ? -0.748 18.492 37.139 0.40 14.00 152 GLY B CA 1
ATOM 1424 C C A GLY B 1 52 ? -1.339 17.496 35.896 0.60 10.97 152 GLY B C 1
ATOM 1425 C C B GLY B 1 52 ? -0.717 17.975 35.717 0.40 11.11 152 GLY B C 1
ATOM 1426 O O A GLY B 1 52 ? -0.964 16.382 35.687 0.60 10.60 152 GLY B O 1
ATOM 1427 O O B GLY B 1 52 ? -0.333 16.854 35.435 0.40 13.33 152 GLY B O 1
ATOM 1428 N N A PHE B 1 53 ? -1.519 18.376 34.891 0.60 11.38 153 PHE B N 1
ATOM 1429 N N B PHE B 1 53 ? -1.112 18.793 34.756 0.40 9.58 153 PHE B N 1
ATOM 1430 C CA A PHE B 1 53 ? -1.404 18.029 33.507 0.60 10.65 153 PHE B CA 1
ATOM 1431 C CA B PHE B 1 53 ? -1.071 18.479 33.336 0.40 9.44 153 PHE B CA 1
ATOM 1432 C C A PHE B 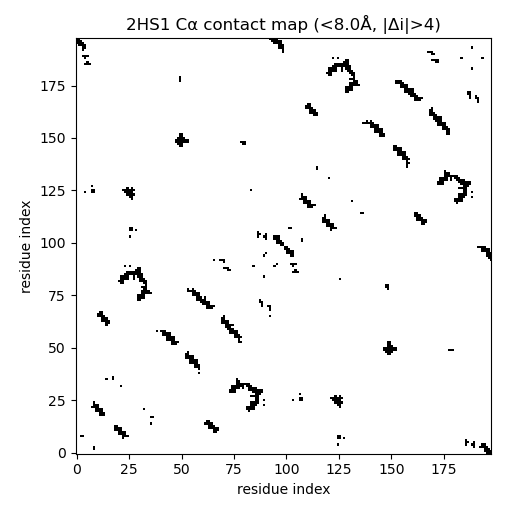1 53 ? -0.124 18.506 32.845 0.60 10.54 153 PHE B C 1
ATOM 1433 C C B PHE B 1 53 ? 0.301 18.715 32.714 0.40 9.44 153 PHE B C 1
ATOM 1434 O O A PHE B 1 53 ? 0.455 19.537 33.240 0.60 14.21 153 PHE B O 1
ATOM 1435 O O B PHE B 1 53 ? 1.078 19.559 33.182 0.40 9.56 153 PHE B O 1
ATOM 1450 N N A ILE B 1 54 ? 0.262 17.771 31.812 0.60 9.25 154 ILE B N 1
ATOM 1451 N N B ILE B 1 54 ? 0.586 17.971 31.650 0.40 7.60 154 ILE B N 1
ATOM 1452 C CA A ILE B 1 54 ? 1.380 18.170 30.958 0.60 9.15 154 ILE B CA 1
ATOM 1453 C CA B ILE B 1 54 ? 1.718 18.220 30.787 0.40 7.34 154 ILE B CA 1
ATOM 1454 C C A ILE B 1 54 ? 0.919 18.132 29.497 0.60 7.64 154 ILE B C 1
ATOM 1455 C C B ILE B 1 54 ? 1.242 18.139 29.328 0.40 6.40 154 ILE B C 1
ATOM 1456 O O A ILE B 1 54 ? -0.044 17.431 29.176 0.60 8.55 154 ILE B O 1
ATOM 1457 O O B ILE B 1 54 ? 0.355 17.361 28.969 0.40 7.11 154 ILE B O 1
ATOM 1466 N N A LYS B 1 55 ? 1.619 18.878 28.682 0.60 7.46 155 LYS B N 1
ATOM 1467 N N B LYS B 1 55 ? 1.909 18.965 28.540 0.40 6.15 155 LYS B N 1
ATOM 1468 C CA A LYS B 1 55 ? 1.468 18.871 27.213 0.60 6.76 155 LYS B CA 1
ATOM 1469 C CA B LYS B 1 55 ? 1.740 18.985 27.083 0.40 5.95 155 LYS B CA 1
ATOM 1470 C C A LYS B 1 55 ? 2.381 17.850 26.603 0.60 6.58 155 LYS B C 1
ATOM 1471 C C B LYS B 1 55 ? 2.554 17.881 26.450 0.40 7.01 155 LYS B C 1
ATOM 1472 O O A LYS B 1 55 ? 3.553 17.684 26.962 0.60 9.13 155 LYS B O 1
ATOM 1473 O O B LYS B 1 55 ? 3.749 17.750 26.698 0.40 6.66 155 LYS B O 1
ATOM 1484 N N . VAL B 1 56 ? 1.875 17.098 25.587 1.00 6.17 156 VAL B N 1
ATOM 1485 C CA . VAL B 1 56 ? 2.561 16.012 24.935 1.00 6.34 156 VAL B CA 1
ATOM 1486 C C . VAL B 1 56 ? 2.248 16.040 23.420 1.00 5.85 156 VAL B C 1
ATOM 1487 O O . VAL B 1 56 ? 1.219 16.573 22.996 1.00 6.92 156 VAL B O 1
ATOM 1491 N N . ARG B 1 57 ? 3.126 15.410 22.669 1.00 5.95 157 ARG B N 1
ATOM 1492 C CA . ARG B 1 57 ? 2.873 15.139 21.246 1.00 5.67 157 ARG B CA 1
ATOM 1493 C C . ARG B 1 57 ? 2.453 13.681 21.099 1.00 5.72 157 ARG B C 1
ATOM 1494 O O . ARG B 1 57 ? 3.132 12.788 21.603 1.00 7.25 157 ARG B O 1
ATOM 1502 N N . GLN B 1 58 ? 1.355 13.461 20.385 1.00 5.53 158 GLN B N 1
ATOM 1503 C CA . GLN B 1 58 ? 0.839 12.116 20.135 1.00 5.78 158 GLN B CA 1
ATOM 1504 C C . GLN B 1 58 ? 1.260 11.645 18.740 1.00 5.88 158 GLN B C 1
ATOM 1505 O O . GLN B 1 58 ? 0.851 12.254 17.743 1.00 6.72 158 GLN B O 1
ATOM 1511 N N . TYR B 1 59 ? 2.008 10.544 18.694 1.00 6.06 159 TYR B N 1
ATOM 1512 C CA . TYR B 1 59 ? 2.397 9.885 17.473 1.00 6.47 159 TYR B CA 1
ATOM 1513 C C . TYR B 1 59 ? 1.679 8.554 17.388 1.00 7.33 159 TYR B C 1
ATOM 1514 O O . TYR B 1 59 ? 1.627 7.801 18.351 1.00 10.19 159 TYR B O 1
ATOM 1523 N N . ASP B 1 60 ? 1.072 8.220 16.245 1.00 8.95 160 ASP B N 1
ATOM 1524 C CA . ASP B 1 60 ? 0.315 7.003 16.091 1.00 9.91 160 ASP B CA 1
ATOM 1525 C C . ASP B 1 60 ? 1.143 5.938 15.372 1.00 8.95 160 ASP B C 1
ATOM 1526 O O . ASP B 1 60 ? 2.017 6.197 14.564 1.00 10.44 160 ASP B O 1
ATOM 1531 N N . GLN B 1 61 ? 0.767 4.693 15.680 1.00 9.05 161 GLN B N 1
ATOM 1532 C CA . GLN B 1 61 ? 1.298 3.537 14.938 1.00 10.83 161 GLN B CA 1
ATOM 1533 C C . GLN B 1 61 ? 2.813 3.495 14.935 1.00 9.54 161 GLN B C 1
ATOM 1534 O O . GLN B 1 61 ? 3.461 3.250 13.918 1.00 12.18 161 GLN B O 1
ATOM 1540 N N . ILE B 1 62 ? 3.415 3.658 16.137 1.00 8.39 162 ILE B N 1
ATOM 1541 C CA . ILE B 1 62 ? 4.826 3.586 16.337 1.00 7.75 162 ILE B CA 1
ATOM 1542 C C . ILE B 1 62 ? 5.250 2.182 16.755 1.00 9.03 162 ILE B C 1
ATOM 1543 O O . ILE B 1 62 ? 4.595 1.602 17.644 1.00 10.87 162 ILE B O 1
ATOM 1548 N N . ILE B 1 63 ? 6.292 1.658 16.160 1.00 9.54 163 ILE B N 1
ATOM 1549 C CA . ILE B 1 63 ? 6.903 0.390 16.568 1.00 11.32 163 ILE B CA 1
ATOM 1550 C C A ILE B 1 63 ? 7.843 0.550 17.713 0.60 10.26 163 ILE B C 1
ATOM 1551 C C B ILE B 1 63 ? 7.621 0.529 17.949 0.40 10.55 163 ILE B C 1
ATOM 1552 O O A ILE B 1 63 ? 8.644 1.470 17.812 0.60 10.42 163 ILE B O 1
ATOM 1553 O O B ILE B 1 63 ? 8.549 1.378 17.989 0.40 11.18 163 ILE B O 1
ATOM 1558 N N A ILE B 1 64 ? 7.640 -0.501 18.524 0.60 7.54 164 ILE B N 1
ATOM 1559 N N B ILE B 1 64 ? 7.414 -0.102 19.149 0.40 8.57 164 ILE B N 1
ATOM 1560 C CA A ILE B 1 64 ? 8.451 -0.444 19.718 0.60 7.36 164 ILE B CA 1
ATOM 1561 C CA B ILE B 1 64 ? 8.250 -0.176 20.344 0.40 8.27 164 ILE B CA 1
ATOM 1562 C C A ILE B 1 64 ? 8.716 -1.900 20.051 0.60 8.83 164 ILE B C 1
ATOM 1563 C C B ILE B 1 64 ? 8.518 -1.650 20.692 0.40 6.61 164 ILE B C 1
ATOM 1564 O O A ILE B 1 64 ? 7.991 -2.839 19.642 0.60 11.32 164 ILE B O 1
ATOM 1565 O O B ILE B 1 64 ? 7.547 -2.399 20.772 0.40 7.40 164 ILE B O 1
ATOM 1574 N N . GLU B 1 65 ? 9.790 -2.086 20.748 1.00 6.60 165 GLU B N 1
ATOM 1575 C CA . GLU B 1 65 ? 10.092 -3.396 21.298 1.00 7.37 165 GLU B CA 1
ATOM 1576 C C . GLU B 1 65 ? 10.173 -3.244 22.817 1.00 7.17 165 GLU B C 1
ATOM 1577 O O . GLU B 1 65 ? 10.880 -2.360 23.322 1.00 11.04 165 GLU B O 1
ATOM 1583 N N . ILE B 1 66 ? 9.400 -4.055 23.539 1.00 6.63 166 ILE B N 1
ATOM 1584 C CA . ILE B 1 66 ? 9.319 -3.962 25.004 1.00 6.35 166 ILE B CA 1
ATOM 1585 C C . ILE B 1 66 ? 9.867 -5.287 25.543 1.00 7.17 166 ILE B C 1
ATOM 1586 O O . ILE B 1 66 ? 9.242 -6.334 25.388 1.00 7.89 166 ILE B O 1
ATOM 1591 N N . ALA B 1 67 ? 11.009 -5.227 26.192 1.00 8.90 167 ALA B N 1
ATOM 1592 C CA . ALA B 1 67 ? 11.661 -6.437 26.744 1.00 13.00 167 ALA B CA 1
ATOM 1593 C C . ALA B 1 67 ? 11.700 -7.522 25.648 1.00 14.28 167 ALA B C 1
ATOM 1594 O O . ALA B 1 67 ? 11.473 -8.697 25.896 1.00 17.80 167 ALA B O 1
ATOM 1596 N N . GLY B 1 68 ? 11.997 -7.114 24.413 1.00 13.57 168 GLY B N 1
ATOM 1597 C CA . GLY B 1 68 ? 12.131 -8.111 23.369 1.00 17.16 168 GLY B CA 1
ATOM 1598 C C . GLY B 1 68 ? 10.857 -8.460 22.648 1.00 15.11 168 GLY B C 1
ATOM 1599 O O . GLY B 1 68 ? 10.836 -9.300 21.750 1.00 24.69 168 GLY B O 1
ATOM 1600 N N . HIS B 1 69 ? 9.743 -7.849 22.961 1.00 9.64 169 HIS B N 1
ATOM 1601 C CA . HIS B 1 69 ? 8.463 -8.126 22.363 1.00 9.34 169 HIS B CA 1
ATOM 1602 C C . HIS B 1 69 ? 7.968 -6.940 21.543 1.00 9.09 169 HIS B C 1
ATOM 1603 O O . HIS B 1 69 ? 7.846 -5.833 22.057 1.00 9.73 169 HIS B O 1
ATOM 1610 N N . LYS B 1 70 ? 7.635 -7.155 20.294 1.00 10.56 170 LYS B N 1
ATOM 1611 C CA . LYS B 1 70 ? 7.148 -6.082 19.437 1.00 10.45 170 LYS B CA 1
ATOM 1612 C C . LYS B 1 70 ? 5.755 -5.630 19.752 1.00 9.07 170 LYS B C 1
ATOM 1613 O O . LYS B 1 70 ? 4.815 -6.446 19.988 1.00 11.33 170 LYS B O 1
ATOM 1619 N N . ALA B 1 71 ? 5.515 -4.323 19.764 1.00 9.74 171 ALA B N 1
ATOM 1620 C CA . ALA B 1 71 ? 4.213 -3.735 19.908 1.00 10.53 171 ALA B CA 1
ATOM 1621 C C . ALA B 1 71 ? 4.166 -2.592 18.898 1.00 10.65 171 ALA B C 1
ATOM 1622 O O . ALA B 1 71 ? 5.206 -1.997 18.557 1.00 14.47 171 ALA B O 1
ATOM 1624 N N . ILE B 1 72 ? 2.956 -2.252 18.465 1.00 9.14 172 ILE B N 1
ATOM 1625 C CA . ILE B 1 72 ? 2.760 -1.090 17.614 1.00 9.46 172 ILE B CA 1
ATOM 1626 C C . ILE B 1 72 ? 1.598 -0.331 18.199 1.00 9.72 172 ILE B C 1
ATOM 1627 O O . ILE B 1 72 ? 0.521 -0.915 18.430 1.00 13.62 172 ILE B O 1
ATOM 1632 N N . GLY B 1 73 ? 1.718 0.963 18.394 1.00 8.41 173 GLY B N 1
ATOM 1633 C CA . GLY B 1 73 ? 0.599 1.724 18.850 1.00 9.11 173 GLY B CA 1
ATOM 1634 C C . GLY B 1 73 ? 0.985 3.165 19.111 1.00 7.28 173 GLY B C 1
ATOM 1635 O O . GLY B 1 73 ? 2.009 3.676 18.676 1.00 8.45 173 GLY B O 1
ATOM 1636 N N . THR B 1 74 ? 0.128 3.840 19.843 1.00 6.96 174 THR B N 1
ATOM 1637 C CA . THR B 1 74 ? 0.296 5.262 20.080 1.00 6.84 174 THR B CA 1
ATOM 1638 C C . THR B 1 74 ? 1.369 5.493 21.129 1.00 6.20 174 THR B C 1
ATOM 1639 O O . THR B 1 74 ? 1.400 4.844 22.178 1.00 6.84 174 THR B O 1
ATOM 1643 N N . VAL B 1 75 ? 2.240 6.472 20.845 1.00 6.11 175 VAL B N 1
ATOM 1644 C CA . VAL B 1 75 ? 3.278 6.874 21.745 1.00 5.79 175 VAL B CA 1
ATOM 1645 C C . VAL B 1 75 ? 3.153 8.371 21.957 1.00 5.44 175 VAL B C 1
ATOM 1646 O O . VAL B 1 75 ? 3.165 9.139 20.971 1.00 6.51 175 VAL B O 1
ATOM 1650 N N . LEU B 1 76 ? 3.044 8.796 23.209 1.00 5.04 176 LEU B N 1
ATOM 1651 C CA . LEU B 1 76 ? 3.095 10.198 23.571 1.00 5.32 176 LEU B CA 1
ATOM 1652 C C . LEU B 1 76 ? 4.530 10.547 23.918 1.00 5.56 176 LEU B C 1
ATOM 1653 O O . LEU B 1 76 ? 5.234 9.745 24.525 1.00 6.41 176 LEU B O 1
ATOM 1658 N N . VAL B 1 77 ? 4.969 11.755 23.542 1.00 5.89 177 VAL B N 1
ATOM 1659 C CA . VAL B 1 77 ? 6.291 12.252 23.864 1.00 6.00 177 VAL B CA 1
ATOM 1660 C C . VAL B 1 77 ? 6.130 13.533 24.646 1.00 6.00 177 VAL B C 1
ATOM 1661 O O . VAL B 1 77 ? 5.358 14.435 24.255 1.00 7.00 177 VAL B O 1
ATOM 1665 N N . GLY B 1 78 ? 6.843 13.658 25.759 1.00 6.41 178 GLY B N 1
ATOM 1666 C CA . GLY B 1 78 ? 6.740 14.863 26.569 1.00 7.96 178 GLY B CA 1
ATOM 1667 C C . GLY B 1 78 ? 7.516 14.731 27.853 1.00 7.30 178 GLY B C 1
ATOM 1668 O O . GLY B 1 78 ? 8.275 13.805 28.028 1.00 7.99 178 GLY B O 1
ATOM 1669 N N . PRO B 1 79 ? 7.364 15.749 28.708 1.00 8.26 179 PRO B N 1
ATOM 1670 C CA . PRO B 1 79 ? 8.278 15.945 29.873 1.00 9.45 179 PRO B CA 1
ATOM 1671 C C . PRO B 1 79 ? 7.882 15.094 31.072 1.00 11.39 179 PRO B C 1
ATOM 1672 O O . PRO B 1 79 ? 7.621 15.507 32.158 1.00 18.17 179 PRO B O 1
ATOM 1676 N N . THR B 1 80 ? 7.912 13.804 30.845 1.00 10.62 180 THR B N 1
ATOM 1677 C CA . THR B 1 80 ? 7.826 12.849 31.920 1.00 10.23 180 THR B CA 1
ATOM 1678 C C . THR B 1 80 ? 9.185 12.636 32.558 1.00 9.85 180 THR B C 1
ATOM 1679 O O . THR B 1 80 ? 10.184 12.645 31.866 1.00 10.73 180 THR B O 1
ATOM 1683 N N . PRO B 1 81 ? 9.267 12.390 33.849 1.00 10.84 181 PRO 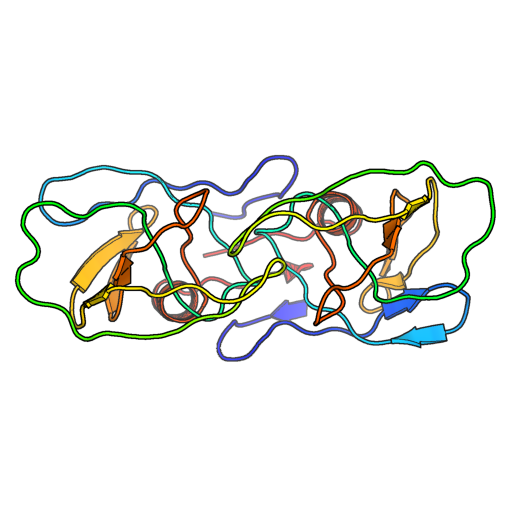B N 1
ATOM 1684 C CA . PRO B 1 81 ? 10.554 12.139 34.480 1.00 10.89 181 PRO B CA 1
ATOM 1685 C C . PRO B 1 81 ? 11.048 10.733 34.269 1.00 9.07 181 PRO B C 1
ATOM 1686 O O . PRO B 1 81 ? 12.227 10.488 34.557 1.00 11.54 181 PRO B O 1
ATOM 1690 N N . VAL B 1 82 ? 10.245 9.827 33.775 1.00 8.10 182 VAL B N 1
ATOM 1691 C CA . VAL B 1 82 ? 10.589 8.456 33.525 1.00 7.43 182 VAL B CA 1
ATOM 1692 C C . VAL B 1 82 ? 9.818 8.018 32.283 1.00 6.70 182 VAL B C 1
ATOM 1693 O O . VAL B 1 82 ? 8.656 8.384 32.127 1.00 8.49 182 VAL B O 1
ATOM 1700 N N . ASN B 1 83 ? 10.434 7.233 31.436 1.00 6.11 183 ASN B N 1
ATOM 1701 C CA . ASN B 1 83 ? 9.692 6.660 30.309 1.00 5.31 183 ASN B CA 1
ATOM 1702 C C . ASN B 1 83 ? 8.676 5.643 30.863 1.00 4.96 183 ASN B C 1
ATOM 1703 O O . ASN B 1 83 ? 9.054 4.840 31.718 1.00 5.50 183 ASN B O 1
ATOM 1708 N N . ILE B 1 84 ? 7.457 5.686 30.355 1.00 4.79 184 ILE B N 1
ATOM 1709 C CA . ILE B 1 84 ? 6.365 4.876 30.868 1.00 5.28 184 ILE B CA 1
ATOM 1710 C C . ILE B 1 84 ? 5.699 4.103 29.747 1.00 5.03 184 ILE B C 1
ATOM 1711 O O . ILE B 1 84 ? 5.237 4.710 28.753 1.00 5.86 184 ILE B O 1
ATOM 1716 N N . ILE B 1 85 ? 5.623 2.801 29.900 1.00 4.99 185 ILE B N 1
ATOM 1717 C CA . ILE B 1 85 ? 4.828 1.945 29.020 1.00 4.53 185 ILE B CA 1
ATOM 1718 C C . ILE B 1 85 ? 3.468 1.747 29.704 1.00 4.46 185 ILE B C 1
ATOM 1719 O O . ILE B 1 85 ? 3.390 1.158 30.786 1.00 5.48 185 ILE B O 1
ATOM 1724 N N . GLY B 1 86 ? 2.431 2.295 29.073 1.00 4.35 186 GLY B N 1
ATOM 1725 C CA . GLY B 1 86 ? 1.096 2.215 29.621 1.00 4.59 186 GLY B CA 1
ATOM 1726 C C . GLY B 1 86 ? 0.298 1.084 29.012 1.00 4.17 186 GLY B C 1
ATOM 1727 O O . GLY B 1 86 ? 0.769 0.282 28.197 1.00 4.49 186 GLY B O 1
ATOM 1728 N N . ARG B 1 87 ? -0.970 1.018 29.446 1.00 4.27 187 ARG B N 1
ATOM 1729 C CA . ARG B 1 87 ? -1.801 -0.136 29.106 1.00 4.23 187 ARG B CA 1
ATOM 1730 C C . ARG B 1 87 ? -1.989 -0.280 27.619 1.00 4.34 187 ARG B C 1
ATOM 1731 O O . ARG B 1 87 ? -2.143 -1.417 27.128 1.00 5.06 187 ARG B O 1
ATOM 1739 N N . ASN B 1 88 ? -1.993 0.811 26.846 1.00 4.45 188 ASN B N 1
ATOM 1740 C CA . ASN B 1 88 ? -2.218 0.690 25.417 1.00 4.80 188 ASN B CA 1
ATOM 1741 C C . ASN B 1 88 ? -1.189 -0.207 24.749 1.00 4.96 188 ASN B C 1
ATOM 1742 O O . ASN B 1 88 ? -1.501 -0.831 23.730 1.00 6.06 188 ASN B O 1
ATOM 1747 N N . LEU B 1 89 ? 0.035 -0.257 25.280 1.00 4.67 189 LEU B N 1
ATOM 1748 C CA . LEU B 1 89 ? 1.055 -1.171 24.739 1.00 4.91 189 LEU B CA 1
ATOM 1749 C C . LEU B 1 89 ? 1.221 -2.423 25.607 1.00 5.18 189 LEU B C 1
ATOM 1750 O O . LEU B 1 89 ? 1.562 -3.476 25.047 1.00 5.89 189 LEU B O 1
ATOM 1755 N N . LEU B 1 90 ? 0.974 -2.373 26.906 1.00 4.80 190 LEU B N 1
ATOM 1756 C CA . LEU B 1 90 ? 1.056 -3.585 27.737 1.00 4.84 190 LEU B CA 1
ATOM 1757 C C . LEU B 1 90 ? 0.087 -4.660 27.206 1.00 4.83 190 LEU B C 1
ATOM 1758 O O . LEU B 1 90 ? 0.410 -5.840 27.223 1.00 5.58 190 LEU B O 1
ATOM 1763 N N . THR B 1 91 ? -1.089 -4.239 26.737 1.00 4.70 191 THR B N 1
ATOM 1764 C CA . THR B 1 91 ? -2.043 -5.196 26.193 1.00 5.09 191 THR B CA 1
ATOM 1765 C C . THR B 1 91 ? -1.515 -5.874 24.973 1.00 5.76 191 THR B C 1
ATOM 1766 O O . THR B 1 91 ? -1.910 -7.004 24.673 1.00 7.36 191 THR B O 1
ATOM 1770 N N . GLN B 1 92 ? -0.654 -5.209 24.206 1.00 5.76 192 GLN B N 1
ATOM 1771 C CA . GLN B 1 92 ? -0.159 -5.739 22.934 1.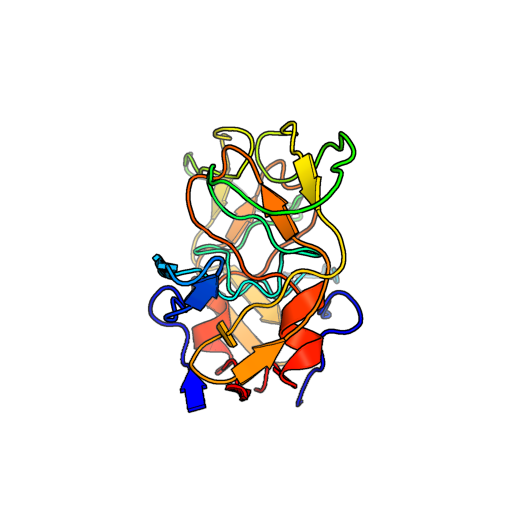00 6.54 192 GLN B CA 1
ATOM 1772 C C . GLN B 1 92 ? 0.827 -6.875 23.151 1.00 7.15 192 GLN B C 1
ATOM 1773 O O . GLN B 1 92 ? 0.961 -7.692 22.252 1.00 9.46 192 GLN B O 1
ATOM 1779 N N . ILE B 1 93 ? 1.474 -6.937 24.315 1.00 6.89 193 ILE B N 1
ATOM 1780 C CA . ILE B 1 93 ? 2.413 -7.993 24.651 1.00 7.80 193 ILE B CA 1
ATOM 1781 C C . ILE B 1 93 ? 1.791 -8.999 25.593 1.00 7.22 193 ILE B C 1
ATOM 1782 O O . ILE B 1 93 ? 2.445 -9.958 26.024 1.00 8.29 193 ILE B O 1
ATOM 1787 N N . GLY B 1 94 ? 0.501 -8.867 25.918 1.00 6.67 194 GLY B N 1
ATOM 1788 C CA . GLY B 1 94 ? -0.172 -9.824 26.768 1.00 7.10 194 GLY B CA 1
ATOM 1789 C C . GLY B 1 94 ? 0.238 -9.772 28.213 1.00 6.32 194 GLY B C 1
ATOM 1790 O O . GLY B 1 94 ? 0.141 -10.767 28.922 1.00 7.84 194 GLY B O 1
ATOM 1791 N N . ALA B 1 95 ? 0.632 -8.583 28.697 1.00 6.23 195 ALA B N 1
ATOM 1792 C CA . ALA B 1 95 ? 1.007 -8.444 30.089 1.00 6.12 195 ALA B CA 1
ATOM 1793 C C . ALA B 1 95 ? -0.222 -8.541 30.989 1.00 5.68 195 ALA B C 1
ATOM 1794 O O . ALA B 1 95 ? -1.283 -7.984 30.705 1.00 7.24 195 ALA B O 1
ATOM 1796 N N . THR B 1 96 ? -0.038 -9.232 32.126 1.00 5.43 196 THR B N 1
ATOM 1797 C CA . THR B 1 96 ? -1.069 -9.372 33.118 1.00 5.30 196 THR B CA 1
ATOM 1798 C C . THR B 1 96 ? -0.519 -9.152 34.493 1.00 5.43 196 THR B C 1
ATOM 1799 O O . THR B 1 96 ? 0.649 -9.387 34.785 1.00 6.29 196 THR B O 1
ATOM 1803 N N . LEU B 1 97 ? -1.426 -8.732 35.404 1.00 5.68 197 LEU B N 1
ATOM 1804 C CA . LEU B 1 97 ? -1.158 -8.717 36.838 1.00 6.38 197 LEU B CA 1
ATOM 1805 C C . LEU B 1 97 ? -1.687 -10.005 37.437 1.00 6.71 197 LEU B C 1
ATOM 1806 O O . LEU B 1 97 ? -2.835 -10.405 37.215 1.00 9.87 197 LEU B O 1
ATOM 1815 N N A ASN B 1 98 ? -0.871 -10.637 38.249 0.46 6.31 198 ASN B N 1
ATOM 1816 N N B ASN B 1 98 ? -0.869 -10.699 38.194 0.54 6.65 198 ASN B N 1
ATOM 1817 C CA A ASN B 1 98 ? -1.325 -11.903 38.822 0.46 6.70 198 ASN B CA 1
ATOM 1818 C CA B ASN B 1 98 ? -1.132 -12.027 38.753 0.54 6.56 198 ASN B CA 1
ATOM 1819 C C A ASN B 1 98 ? -1.157 -11.847 40.328 0.46 8.12 198 ASN B C 1
ATOM 1820 C C B ASN B 1 98 ? -0.954 -12.021 40.262 0.54 7.62 198 ASN B C 1
ATOM 1821 O O A ASN B 1 98 ? -0.186 -11.278 40.829 0.46 8.14 198 ASN B O 1
ATOM 1822 O O B ASN B 1 98 ? 0.110 -11.599 40.717 0.54 6.82 198 ASN B O 1
ATOM 1831 N N A PHE B 1 99 ? -2.093 -12.454 41.021 0.46 10.69 199 PHE B N 1
ATOM 1832 N N B PHE B 1 99 ? -1.949 -12.467 41.000 0.54 8.36 199 PHE B N 1
ATOM 1833 C CA . PHE B 1 99 ? -1.819 -12.692 42.451 1.00 9.83 199 PHE B CA 1
ATOM 1834 C C . PHE B 1 99 ? -2.863 -13.710 42.906 1.00 11.35 199 PHE B C 1
ATOM 1835 O O . PHE B 1 99 ? -3.644 -14.233 42.078 1.00 14.55 199 PHE B O 1
#

Solvent-accessible surface area: 10278 Å² total; per-residue (Å²): 89,127,36,75,1,176,164,91,5,77,17,79,0,101,16,63,82,47,128,43,105,0,1,0,15,0,23,12,55,45,0,3,0,96,81,14,55,175,54,55,236,106,140,106,77,110,25,36,24,37,29,24,156,20,164,6,110,42,13,82,151,30,103,0,62,0,34,61,66,136,2,85,14,41,0,1,13,10,87,4,87,38,23,10,0,0,27,46,0,0,20,88,11,47,3,14,0,27,51,87,122,33,73,1,189,164,110,3,77,18,78,1,91,1,55,72,86,126,52,106,0,5,0,12,0,16,17,57,57,0,8,0,71,163,24,102,21,98,65,230,104,124,102,95,124,36,42,25,21,31,29,148,20,164,8,108,36,10,72,132,10,101,0,61,0,36,58,75,131,4,79,11,36,0,8,8,10,96,8,100,31,15,12,0,0,26,37,0,0,16,88,20,48,2,9,0,30,50

Secondary structure (DSSP, 8-state):
-EE-SSS--EEEEEETTEEEEEEE-TT-SSEEES--SS----EEEEEEETTEEEEEEEEEEEEEEETTEEEEEEEEES--SS-EE-HHHHTTTT-EEE-/-EE-SSS--EEEEEETTEEEEEEE-TT-SS-EE-S---SS-EEEEEEEETTEEEEEEEEEEEEEEETTEEEEEEEEES--SS-EE-HHHHGGGT-EEE-

CATH classification: 2.40.70.10

Organism: Human immunodeficiency virus type 1 group M subtype B (isolate BH10) (NCBI:txid11678)